Protein AF-A0A2V6PNJ5-F1 (afdb_monomer)

Nearest PDB structures (foldseek):
  3cmw-assembly1_A  TM=9.590E-01  e=1.076E-14  Escherichia coli
  8gms-assembly1_F  TM=9.521E-01  e=1.601E-14  Escherichia coli
  3cmt-assembly2_D  TM=8.383E-01  e=6.455E-15  unclassified
  3cmx-assembly2_D  TM=8.342E-01  e=1.139E-14  unclassified
  3cmw-assembly2_C  TM=8.366E-01  e=1.513E-14  Escherichia coli

Secondary structure (DSSP, 8-state):
----S--HHHHHHHHHHS-TT------HHHHHT--HHHHHHHHHHHEEEES-HHHHS--EEEEE-SS--THHHHHHHHHHHHTTS--PEE-SSEEE--HHHHHHHHHHHTTTS-GGGGGGS-GGGTT---------S---GGG-------PPP-----PPPPPPPPPEEEEEETTEEEEEETTEESSS-S-PPSSTTHHHHH-SEEEEEEEEEEEEETTEEEEEEEEEEEEEESSS-S--EEEEEEETTTEE-HHHHHHHHHHHTTSSEEETTEEEETTEEEEESHHHHHHHHHH-HHHHHHHHHHHHHHTTPPPPPP--

Solvent-accessible surface area (backbone atoms only — not comparable to full-atom values): 19145 Å² total; per-residue (Å²): 127,89,74,85,62,78,51,63,77,51,46,56,51,44,59,54,36,24,49,100,83,67,46,60,52,68,33,67,76,59,48,73,64,54,43,57,58,55,50,17,54,49,37,64,70,47,34,46,58,49,70,61,33,93,81,66,78,43,41,34,30,36,40,57,37,90,68,63,55,75,69,48,46,54,48,50,40,52,40,32,39,76,71,67,33,40,76,54,52,73,76,73,53,31,39,37,29,52,48,67,30,27,53,40,44,40,63,61,19,24,40,55,30,52,73,94,50,24,82,53,41,59,80,93,43,42,88,44,54,72,72,68,82,74,79,73,78,84,74,69,76,82,73,75,78,78,90,78,93,74,92,81,79,90,86,82,86,82,81,84,76,89,74,77,84,83,63,77,45,80,46,73,58,97,89,45,76,43,34,32,41,88,91,38,68,59,76,45,81,87,81,72,70,87,73,67,71,60,55,75,68,69,50,57,63,41,72,48,78,42,81,74,47,74,39,62,60,90,94,45,80,51,29,34,33,34,38,35,34,27,78,36,42,79,87,53,87,53,70,51,71,48,72,43,42,36,34,70,97,75,39,72,41,61,47,53,39,46,52,51,51,27,41,75,72,64,63,28,48,71,63,87,59,33,34,31,44,94,90,40,78,51,23,69,38,70,69,43,31,29,50,46,37,61,75,36,53,70,58,44,52,54,50,50,51,52,52,33,55,77,67,71,44,79,74,79,74,76,86,122

Radius of gyration: 26.66 Å; Cα contacts (8 Å, |Δi|>4): 392; chains: 1; bounding box: 63×56×70 Å

Foldseek 3Di:
DPDPPPPVVVVVVQPQQADPLRQGANHLVNLLPCFLLNLLVQCLQQKAWDDPCVVVVFIKIKGFDQRYDDPSVVSNQVRLVVQVLHGFDDPNGTGIGGRSSLVSSLQSNLCNHDQVRQVRHDPVSHPNHNDDPDPDDDDQPVVPDDDDDDDDDDNDDDDDDDDDDWDWDWDDDPNDTFIDIPNDGPVPPPDDDPDPDVCVVPDQWDKDKDFDAFDDDVPDGFWTWIKIATCHHNPDDGGDIAIFIQGPPPGTQLLLRLQVLCVVLVQWDDDPQWIDHPNRTCDGHSVSNSVSCVVVVVVSVVSVQVSCVSVVHDDPPPSD

Mean predicted aligned error: 18.05 Å

Structure (mmCIF, N/CA/C/O backbone):
data_AF-A0A2V6PNJ5-F1
#
_entry.id   AF-A0A2V6PNJ5-F1
#
loop_
_atom_site.group_PDB
_atom_site.id
_atom_site.type_symbol
_atom_site.label_atom_id
_atom_site.label_alt_id
_atom_site.label_comp_id
_atom_site.label_asym_id
_atom_site.label_entity_id
_atom_site.label_seq_id
_atom_site.pdbx_PDB_ins_code
_atom_site.Cartn_x
_atom_site.Cartn_y
_atom_site.Cartn_z
_atom_site.occupancy
_atom_site.B_iso_or_equiv
_atom_site.auth_seq_id
_atom_site.auth_comp_id
_atom_site.auth_asym_id
_atom_site.auth_atom_id
_atom_site.pdbx_PDB_model_num
ATOM 1 N N . GLY A 1 1 ? -4.338 -10.438 7.721 1.00 30.55 1 GLY A N 1
ATOM 2 C CA . GLY A 1 1 ? -4.554 -8.986 7.569 1.00 30.55 1 GLY A CA 1
ATOM 3 C C . GLY A 1 1 ? -3.371 -8.420 6.824 1.00 30.55 1 GLY A C 1
ATOM 4 O O . GLY A 1 1 ? -2.287 -8.959 6.986 1.00 30.55 1 GLY A O 1
ATOM 5 N N . PHE A 1 2 ? -3.562 -7.409 5.974 1.00 25.81 2 PHE A N 1
ATOM 6 C CA . PHE A 1 2 ? -2.420 -6.686 5.412 1.00 25.81 2 PHE A CA 1
ATOM 7 C C . PHE A 1 2 ? -1.762 -5.913 6.546 1.00 25.81 2 PHE A C 1
ATOM 9 O O . PHE A 1 2 ? -2.335 -4.963 7.072 1.00 25.81 2 PHE A O 1
ATOM 16 N N . ASP A 1 3 ? -0.603 -6.406 6.954 1.00 32.44 3 ASP A N 1
ATOM 17 C CA . ASP A 1 3 ? 0.177 -5.862 8.044 1.00 32.44 3 ASP A CA 1
ATOM 18 C C . ASP A 1 3 ? 0.703 -4.480 7.643 1.00 32.44 3 ASP A C 1
ATOM 20 O O . ASP A 1 3 ? 1.496 -4.345 6.711 1.00 32.44 3 ASP A O 1
ATOM 24 N N . THR A 1 4 ? 0.252 -3.438 8.339 1.00 35.22 4 THR A N 1
ATOM 25 C CA . THR A 1 4 ? 0.840 -2.091 8.287 1.00 35.22 4 THR A CA 1
ATOM 26 C C . THR A 1 4 ? 2.049 -1.977 9.214 1.00 35.22 4 THR A C 1
ATOM 28 O O . THR A 1 4 ? 2.384 -0.883 9.667 1.00 35.22 4 THR A O 1
ATOM 31 N N . LEU A 1 5 ? 2.721 -3.091 9.514 1.00 35.66 5 LEU A N 1
ATOM 32 C CA . LEU A 1 5 ? 4.063 -3.037 10.067 1.00 35.66 5 LEU A CA 1
ATOM 33 C C . LEU A 1 5 ? 4.934 -2.292 9.054 1.00 35.66 5 LEU A C 1
ATOM 35 O O . LEU A 1 5 ? 5.013 -2.669 7.883 1.00 35.66 5 LEU A O 1
ATOM 39 N N . THR A 1 6 ? 5.626 -1.243 9.501 1.00 41.25 6 THR A N 1
ATOM 40 C CA . THR A 1 6 ? 6.900 -0.876 8.881 1.00 41.25 6 THR A CA 1
ATOM 41 C C . THR A 1 6 ? 7.702 -2.159 8.845 1.00 41.25 6 THR A C 1
ATOM 43 O O . THR A 1 6 ? 8.126 -2.605 9.906 1.00 41.25 6 THR A O 1
ATOM 46 N N . MET A 1 7 ? 7.796 -2.811 7.682 1.00 39.25 7 MET A N 1
ATOM 47 C CA . MET A 1 7 ? 8.474 -4.095 7.572 1.00 39.25 7 MET A CA 1
ATOM 48 C C . MET A 1 7 ? 9.879 -3.896 8.142 1.00 39.25 7 MET A C 1
ATOM 50 O O . MET A 1 7 ? 10.663 -3.198 7.504 1.00 39.25 7 MET A O 1
ATOM 54 N N . PRO A 1 8 ? 10.224 -4.454 9.317 1.00 43.47 8 PRO A N 1
ATOM 55 C CA . PRO A 1 8 ? 11.550 -4.247 9.898 1.00 43.47 8 PRO A CA 1
ATOM 56 C C . PRO A 1 8 ? 12.622 -4.836 8.974 1.00 43.47 8 PRO A C 1
ATOM 58 O O . PRO A 1 8 ? 13.692 -4.273 8.810 1.00 43.47 8 PRO A O 1
ATOM 61 N N . VAL A 1 9 ? 12.238 -5.877 8.226 1.00 43.91 9 VAL A N 1
ATOM 62 C CA . VAL A 1 9 ? 12.982 -6.447 7.092 1.00 43.91 9 VAL A CA 1
ATOM 63 C C . VAL A 1 9 ? 13.355 -5.396 6.046 1.00 43.91 9 VAL A C 1
ATOM 65 O O . VAL A 1 9 ? 14.428 -5.447 5.457 1.00 43.91 9 VAL A O 1
ATOM 68 N N . LEU A 1 10 ? 12.458 -4.439 5.797 1.00 40.94 10 LEU A N 1
ATOM 69 C CA . LEU A 1 10 ? 12.715 -3.317 4.904 1.00 40.94 10 LEU A CA 1
ATOM 70 C C . LEU A 1 10 ? 13.342 -2.127 5.631 1.00 40.94 10 LEU A C 1
ATOM 72 O O . LEU A 1 10 ? 13.764 -1.206 4.950 1.00 40.94 10 LEU A O 1
ATOM 76 N N . ALA A 1 11 ? 13.389 -2.099 6.966 1.00 49.78 11 ALA A N 1
ATOM 77 C CA . ALA A 1 11 ? 14.090 -1.065 7.722 1.00 49.78 11 ALA A CA 1
ATOM 78 C C . ALA A 1 11 ? 15.601 -1.278 7.634 1.00 49.78 11 ALA A C 1
ATOM 80 O O . ALA A 1 11 ? 16.308 -0.310 7.380 1.00 49.78 11 ALA A O 1
ATOM 81 N N . ASP A 1 12 ? 16.062 -2.529 7.714 1.00 52.38 12 ASP A N 1
ATOM 82 C CA . ASP A 1 12 ? 17.450 -2.893 7.413 1.00 52.38 12 ASP A CA 1
ATOM 83 C C . ASP A 1 12 ? 17.768 -2.571 5.952 1.00 52.38 12 ASP A C 1
ATOM 85 O O . ASP A 1 12 ? 18.705 -1.828 5.689 1.00 52.38 12 ASP A O 1
ATOM 89 N N . LEU A 1 13 ? 16.907 -2.979 5.008 1.00 53.28 13 LEU A N 1
ATOM 90 C CA . LEU A 1 13 ? 17.048 -2.600 3.596 1.00 53.28 13 LEU A CA 1
ATOM 91 C C . LEU A 1 13 ? 17.024 -1.075 3.400 1.00 53.28 13 LEU A C 1
ATOM 93 O O . LEU A 1 13 ? 17.720 -0.546 2.545 1.00 53.28 13 LEU A O 1
ATOM 97 N N . CYS A 1 14 ? 16.223 -0.339 4.169 1.00 51.16 14 CYS A N 1
ATOM 98 C CA . CYS A 1 14 ? 16.155 1.115 4.092 1.00 51.16 14 CYS A CA 1
ATOM 99 C C . CYS A 1 14 ? 17.399 1.765 4.706 1.00 51.16 14 CYS A C 1
ATOM 101 O O . CYS A 1 14 ? 17.849 2.767 4.176 1.00 51.16 14 CYS A O 1
ATOM 103 N N . ALA A 1 15 ? 17.962 1.228 5.785 1.00 56.44 15 ALA A N 1
ATOM 104 C CA . ALA A 1 15 ? 19.212 1.704 6.374 1.00 56.44 15 ALA A CA 1
ATOM 105 C C . ALA A 1 15 ? 20.428 1.346 5.504 1.00 56.44 15 ALA A C 1
ATOM 107 O O . ALA A 1 15 ? 21.405 2.085 5.471 1.00 56.44 15 ALA A O 1
ATOM 108 N N . GLU A 1 16 ? 20.351 0.237 4.768 1.00 54.09 16 GLU A N 1
ATOM 109 C CA . GLU A 1 16 ? 21.348 -0.185 3.786 1.00 54.09 16 GLU A CA 1
ATOM 110 C C . GLU A 1 16 ? 21.275 0.700 2.528 1.00 54.09 16 GLU A C 1
ATOM 112 O O . GLU A 1 16 ? 22.294 1.167 2.031 1.00 54.09 16 GLU A O 1
ATOM 117 N N . VAL A 1 17 ? 20.066 0.974 2.021 1.00 53.06 17 VAL A N 1
ATOM 118 C CA . VAL A 1 17 ? 19.823 1.678 0.743 1.00 53.06 17 VAL A CA 1
ATOM 119 C C . VAL A 1 17 ? 19.762 3.206 0.879 1.00 53.06 17 VAL A C 1
ATOM 121 O O . VAL A 1 17 ? 19.829 3.917 -0.126 1.00 53.06 17 VAL A O 1
ATOM 124 N N . TYR A 1 18 ? 19.616 3.738 2.092 1.00 55.81 18 TYR A N 1
ATOM 125 C CA . TYR A 1 18 ? 19.541 5.177 2.339 1.00 55.81 18 TYR A CA 1
ATOM 126 C C . TYR A 1 18 ? 20.632 5.619 3.317 1.00 55.81 18 TYR A C 1
ATOM 128 O O . TYR A 1 18 ? 20.765 5.047 4.394 1.00 55.81 18 TYR A O 1
ATOM 136 N N . ASP A 1 19 ? 21.383 6.669 2.970 1.00 58.78 19 ASP A N 1
ATOM 137 C CA . ASP A 1 19 ? 22.357 7.253 3.899 1.00 58.78 19 ASP A CA 1
ATOM 138 C C . ASP A 1 19 ? 21.679 8.027 5.044 1.00 58.78 19 ASP A C 1
ATOM 140 O O . ASP A 1 19 ? 20.457 8.210 5.090 1.00 58.78 19 ASP A O 1
ATOM 144 N N . SER A 1 20 ? 22.497 8.526 5.973 1.00 54.91 20 SER A N 1
ATOM 145 C CA . SER A 1 20 ? 22.075 9.353 7.110 1.00 54.91 20 SER A CA 1
ATOM 146 C C . SER A 1 20 ? 21.334 10.638 6.706 1.00 54.91 20 SER A C 1
ATOM 148 O O . SER A 1 20 ? 20.603 11.204 7.520 1.00 54.91 20 SER A O 1
ATOM 150 N N . GLU A 1 21 ? 21.457 11.073 5.450 1.00 58.19 21 GLU A N 1
ATOM 151 C CA . GLU A 1 21 ? 20.742 12.207 4.866 1.00 58.19 21 GLU A CA 1
ATOM 152 C C . GLU A 1 21 ? 19.524 11.792 4.015 1.00 58.19 21 GLU A C 1
ATOM 154 O O . GLU A 1 21 ? 18.865 12.636 3.400 1.00 58.19 21 GLU A O 1
ATOM 159 N N . ARG A 1 22 ? 19.180 10.498 3.994 1.00 51.84 22 ARG A N 1
ATOM 160 C CA . ARG A 1 22 ? 18.142 9.880 3.149 1.00 51.84 22 ARG A CA 1
ATOM 161 C C . ARG A 1 22 ? 18.368 10.072 1.650 1.00 51.84 22 ARG A C 1
ATOM 163 O O . ARG A 1 22 ? 17.419 9.959 0.865 1.00 51.84 22 ARG A O 1
ATOM 170 N N . ARG A 1 23 ? 19.603 10.331 1.224 1.00 54.38 23 ARG A N 1
ATOM 171 C CA . ARG A 1 23 ? 19.993 10.120 -0.172 1.00 54.38 23 ARG A CA 1
ATOM 172 C C . ARG A 1 23 ? 20.009 8.611 -0.403 1.00 54.38 23 ARG A C 1
ATOM 174 O O . ARG A 1 23 ? 20.056 7.836 0.546 1.00 54.38 23 ARG A O 1
ATOM 181 N N . ARG A 1 24 ? 19.899 8.189 -1.659 1.00 59.78 24 ARG A N 1
ATOM 182 C CA . ARG A 1 24 ? 19.867 6.771 -2.043 1.00 59.78 24 ARG A CA 1
ATOM 183 C C . ARG A 1 24 ? 21.242 6.337 -2.557 1.00 59.78 24 ARG A C 1
ATOM 185 O O . ARG A 1 24 ? 21.375 6.196 -3.777 1.00 59.78 24 ARG A O 1
ATOM 192 N N . PRO A 1 25 ? 22.288 6.191 -1.720 1.00 61.88 25 PRO A N 1
ATOM 193 C CA . PRO A 1 25 ? 23.451 5.461 -2.186 1.00 61.88 25 PRO A CA 1
ATOM 194 C C . PRO A 1 25 ? 22.974 4.030 -2.418 1.00 61.88 25 PRO A C 1
ATOM 196 O O . PRO A 1 25 ? 22.400 3.419 -1.530 1.00 61.88 25 PRO A O 1
ATOM 199 N N . ALA A 1 26 ? 23.132 3.489 -3.618 1.00 66.00 26 ALA A N 1
ATOM 200 C CA . ALA A 1 26 ? 22.936 2.057 -3.772 1.00 66.00 26 ALA A CA 1
ATOM 201 C C . ALA A 1 26 ? 24.153 1.378 -3.117 1.00 66.00 26 ALA A C 1
ATOM 203 O O . ALA A 1 26 ? 25.256 1.502 -3.658 1.00 66.00 26 ALA A O 1
ATOM 204 N N . PRO A 1 27 ? 24.003 0.753 -1.935 1.00 69.12 27 PRO A N 1
ATOM 205 C CA . PRO A 1 27 ? 25.121 0.213 -1.179 1.00 69.12 27 PRO A CA 1
ATOM 206 C C . PRO A 1 27 ? 25.744 -0.940 -1.961 1.00 69.12 27 PRO A C 1
ATOM 208 O O . PRO A 1 27 ? 25.066 -1.637 -2.723 1.00 69.12 27 PRO A O 1
ATOM 211 N N . ALA A 1 28 ? 27.042 -1.152 -1.753 1.00 71.69 28 ALA A N 1
ATOM 212 C CA . ALA A 1 28 ? 27.793 -2.210 -2.421 1.00 71.69 28 ALA A CA 1
ATOM 213 C C . ALA A 1 28 ? 27.116 -3.581 -2.262 1.00 71.69 28 ALA A C 1
ATOM 215 O O . ALA A 1 28 ? 26.898 -4.273 -3.247 1.00 71.69 28 ALA A O 1
ATOM 216 N N . SER A 1 29 ? 26.665 -3.910 -1.053 1.00 72.38 29 SER A N 1
ATOM 217 C CA . SER A 1 29 ? 25.980 -5.162 -0.719 1.00 72.38 29 SER A CA 1
ATOM 218 C C . SER A 1 29 ? 24.699 -5.420 -1.523 1.00 72.38 29 SER A C 1
ATOM 220 O O . SER A 1 29 ? 24.423 -6.562 -1.890 1.00 72.38 29 SER A O 1
ATOM 222 N N . VAL A 1 30 ? 23.924 -4.380 -1.850 1.00 74.62 30 VAL A N 1
ATOM 223 C CA . VAL A 1 30 ? 22.710 -4.513 -2.676 1.00 74.62 30 VAL A CA 1
ATOM 224 C C . VAL A 1 30 ? 23.067 -4.621 -4.154 1.00 74.62 30 VAL A C 1
ATOM 226 O O . VAL A 1 30 ? 22.481 -5.432 -4.870 1.00 74.62 30 VAL A O 1
ATOM 229 N N . LEU A 1 31 ? 24.035 -3.829 -4.619 1.00 79.19 31 LEU A N 1
ATOM 230 C CA . LEU A 1 31 ? 24.479 -3.859 -6.013 1.00 79.19 31 LEU A CA 1
ATOM 231 C C . LEU A 1 31 ? 25.175 -5.171 -6.378 1.00 79.19 31 LEU A C 1
ATOM 233 O O . LEU A 1 31 ? 24.957 -5.688 -7.469 1.00 79.19 31 LEU A O 1
ATOM 237 N N . ASP A 1 32 ? 25.948 -5.743 -5.460 1.00 79.88 32 ASP A N 1
ATOM 238 C CA . ASP A 1 32 ? 26.645 -7.011 -5.669 1.00 79.88 32 ASP A CA 1
ATOM 239 C C . ASP A 1 32 ? 25.645 -8.186 -5.774 1.00 79.88 32 ASP A C 1
ATOM 241 O O . ASP A 1 32 ? 25.898 -9.170 -6.473 1.00 79.88 32 ASP A O 1
ATOM 245 N N . ARG A 1 33 ? 24.461 -8.053 -5.153 1.00 81.75 33 ARG A N 1
ATOM 246 C CA . ARG A 1 33 ? 23.341 -9.013 -5.231 1.00 81.75 33 ARG A CA 1
ATOM 247 C C . ARG A 1 33 ? 22.443 -8.828 -6.454 1.00 81.75 33 ARG A C 1
ATOM 249 O O . ARG A 1 33 ? 21.503 -9.605 -6.626 1.00 81.75 33 ARG A O 1
ATOM 256 N N . LEU A 1 34 ? 22.694 -7.821 -7.290 1.00 85.62 34 LEU A N 1
ATOM 257 C CA . LEU A 1 34 ? 21.870 -7.552 -8.462 1.00 85.62 34 LEU A CA 1
ATOM 258 C C . LEU A 1 34 ? 21.935 -8.745 -9.434 1.00 85.62 34 LEU A C 1
ATOM 260 O O . LEU A 1 34 ? 22.999 -9.146 -9.911 1.00 85.62 34 LEU A O 1
ATOM 264 N N . ASP A 1 35 ? 20.775 -9.335 -9.704 1.00 88.44 35 ASP A N 1
ATOM 265 C CA . ASP A 1 35 ? 20.599 -10.507 -10.556 1.00 88.44 35 ASP A CA 1
ATOM 266 C C . ASP A 1 35 ? 19.706 -10.179 -11.768 1.00 88.44 35 ASP A C 1
ATOM 268 O O . ASP A 1 35 ? 19.262 -9.043 -11.965 1.00 88.44 35 ASP A O 1
ATOM 272 N N . ALA A 1 36 ? 19.419 -11.182 -12.602 1.00 89.44 36 ALA A N 1
ATOM 273 C CA . ALA A 1 36 ? 18.555 -11.016 -13.771 1.00 89.44 36 ALA A CA 1
ATOM 274 C C . ALA A 1 36 ? 17.157 -10.464 -13.420 1.00 89.44 36 ALA A C 1
ATOM 276 O O . ALA A 1 36 ? 16.580 -9.717 -14.211 1.00 89.44 36 ALA A O 1
ATOM 277 N N . ARG A 1 37 ? 16.623 -10.790 -12.234 1.00 88.56 37 ARG A N 1
ATOM 278 C CA . ARG A 1 37 ? 15.305 -10.335 -11.767 1.00 88.56 37 ARG A CA 1
ATOM 279 C C . ARG A 1 37 ? 15.349 -8.861 -11.391 1.00 88.56 37 ARG A C 1
ATOM 281 O O . ARG A 1 37 ? 14.504 -8.091 -11.841 1.00 88.56 37 ARG A O 1
ATOM 288 N N . GLY A 1 38 ? 16.358 -8.457 -10.622 1.00 86.69 38 GLY A N 1
ATOM 289 C CA . GLY A 1 38 ? 16.579 -7.059 -10.264 1.00 86.69 38 GLY A CA 1
ATOM 290 C C . GLY A 1 38 ? 16.778 -6.177 -11.499 1.00 86.69 38 GLY A C 1
ATOM 291 O O . GLY A 1 38 ? 16.175 -5.108 -11.599 1.00 86.69 38 GLY A O 1
ATOM 292 N N . ILE A 1 39 ? 17.534 -6.660 -12.492 1.00 90.19 39 ILE A N 1
ATOM 293 C CA . ILE A 1 39 ? 17.702 -5.957 -13.772 1.00 90.19 39 ILE A CA 1
ATOM 294 C C . ILE A 1 39 ? 16.384 -5.902 -14.550 1.00 90.19 39 ILE A C 1
ATOM 296 O O . ILE A 1 39 ? 16.075 -4.859 -15.115 1.00 90.19 39 ILE A O 1
ATOM 300 N N . ALA A 1 40 ? 15.581 -6.970 -14.569 1.00 90.00 40 ALA A N 1
ATOM 301 C CA . ALA A 1 40 ? 14.279 -6.969 -15.238 1.00 90.00 40 ALA A CA 1
ATOM 302 C C . ALA A 1 40 ? 13.314 -5.933 -14.642 1.00 90.00 40 ALA A C 1
ATOM 304 O O . ALA A 1 40 ? 12.649 -5.213 -15.389 1.00 90.00 40 ALA A O 1
ATOM 305 N N . VAL A 1 41 ? 13.270 -5.819 -13.310 1.00 87.44 41 VAL A N 1
ATOM 306 C CA . VAL A 1 41 ? 12.464 -4.809 -12.605 1.00 87.44 41 VAL A CA 1
ATOM 307 C C . VAL A 1 41 ? 12.943 -3.404 -12.955 1.00 87.44 41 VAL A C 1
ATOM 309 O O . VAL A 1 41 ? 12.140 -2.560 -13.354 1.00 87.44 41 VAL A O 1
ATOM 312 N N . TRP A 1 42 ? 14.251 -3.165 -12.874 1.00 89.19 42 TRP A N 1
ATOM 313 C CA . TRP A 1 42 ? 14.829 -1.864 -13.196 1.00 89.19 42 TRP A CA 1
ATOM 314 C C . TRP A 1 42 ? 14.628 -1.496 -14.676 1.00 89.19 42 TRP A C 1
ATOM 316 O O . TRP A 1 42 ? 14.235 -0.374 -14.987 1.00 89.19 42 TRP A O 1
ATOM 326 N N . TYR A 1 43 ? 14.789 -2.446 -15.598 1.00 90.44 43 TYR A N 1
ATOM 327 C CA . TYR A 1 43 ? 14.509 -2.251 -17.023 1.00 90.44 43 TYR A CA 1
ATOM 328 C C . TYR A 1 43 ? 13.021 -1.986 -17.294 1.00 90.44 43 TYR A C 1
ATOM 330 O O . TYR A 1 43 ? 12.665 -1.161 -18.139 1.00 90.44 43 TYR A O 1
ATOM 338 N N . GLY A 1 44 ? 12.133 -2.637 -16.545 1.00 86.12 44 GLY A N 1
ATOM 339 C CA . GLY A 1 44 ? 10.700 -2.368 -16.587 1.00 86.12 44 GLY A CA 1
ATOM 340 C C . GLY A 1 44 ? 10.362 -0.918 -16.234 1.00 86.12 44 GLY A C 1
ATOM 341 O O . GLY A 1 44 ? 9.478 -0.339 -16.869 1.00 86.12 44 GLY A O 1
ATOM 342 N N . ASP A 1 45 ? 11.092 -0.310 -15.300 1.00 82.75 45 ASP A N 1
ATOM 343 C CA . ASP A 1 45 ? 10.869 1.072 -14.859 1.00 82.75 45 ASP A CA 1
ATOM 344 C C . ASP A 1 45 ? 11.594 2.082 -15.770 1.00 82.75 45 ASP A C 1
ATOM 346 O O . ASP A 1 45 ? 10.957 2.762 -16.580 1.00 82.75 45 ASP A O 1
ATOM 350 N N . ASP A 1 46 ? 12.929 2.065 -15.756 1.00 86.00 46 ASP A N 1
ATOM 351 C CA . ASP A 1 46 ? 13.813 3.057 -16.392 1.00 86.00 46 ASP A CA 1
ATOM 352 C C . ASP A 1 46 ? 14.530 2.539 -17.653 1.00 86.00 46 ASP A C 1
ATOM 354 O O . ASP A 1 46 ? 15.422 3.191 -18.204 1.00 86.00 46 ASP A O 1
ATOM 358 N N . GLY A 1 47 ? 14.160 1.353 -18.134 1.00 88.06 47 GLY A N 1
ATOM 359 C CA . GLY A 1 47 ? 14.644 0.819 -19.401 1.00 88.06 47 GLY A CA 1
ATOM 360 C C . GLY A 1 47 ? 13.881 1.376 -20.599 1.00 88.06 47 GLY A C 1
ATOM 361 O O . GLY A 1 47 ? 12.660 1.571 -20.561 1.00 88.06 47 GLY A O 1
ATOM 362 N N . THR A 1 48 ? 14.609 1.584 -21.692 1.00 89.06 48 THR A N 1
ATOM 363 C CA . THR A 1 48 ? 14.059 1.871 -23.017 1.00 89.06 48 THR A CA 1
ATOM 364 C C . THR A 1 48 ? 14.685 0.958 -24.064 1.00 89.06 48 THR A C 1
ATOM 366 O O . THR A 1 48 ? 15.815 0.478 -23.916 1.00 89.06 48 THR A O 1
ATOM 369 N N . PHE A 1 49 ? 13.941 0.721 -25.137 1.00 89.81 49 PHE A N 1
ATOM 370 C CA . PHE A 1 49 ? 14.404 0.038 -26.332 1.00 89.81 49 PHE A CA 1
ATOM 371 C C . PHE A 1 49 ? 14.052 0.902 -27.536 1.00 89.81 49 PHE A C 1
ATOM 373 O O . PHE A 1 49 ? 12.881 1.189 -27.782 1.00 89.81 49 PHE A O 1
ATOM 380 N N . ALA A 1 50 ? 15.076 1.340 -28.262 1.00 78.75 50 ALA A N 1
ATOM 381 C CA . ALA A 1 50 ? 14.938 2.255 -29.383 1.00 78.75 50 ALA A CA 1
ATOM 382 C C . ALA A 1 50 ? 15.763 1.786 -30.591 1.00 78.75 50 ALA A C 1
ATOM 384 O O . ALA A 1 50 ? 16.727 1.026 -30.471 1.00 78.75 50 ALA A O 1
ATOM 385 N N . GLY A 1 51 ? 15.384 2.263 -31.777 1.00 71.06 51 GLY A N 1
ATOM 386 C CA . GLY A 1 51 ? 16.038 1.943 -33.046 1.00 71.06 51 GLY A CA 1
ATOM 387 C C . GLY A 1 51 ? 15.093 1.309 -34.066 1.00 71.06 51 GLY A C 1
ATOM 388 O O . GLY A 1 51 ? 14.005 0.842 -33.739 1.00 71.06 51 GLY A O 1
ATOM 389 N N . SER A 1 52 ? 15.513 1.299 -35.331 1.00 63.91 52 SER A N 1
ATOM 390 C CA . SER A 1 52 ? 14.737 0.752 -36.453 1.00 63.91 52 SER A CA 1
ATOM 391 C C . SER A 1 52 ? 14.872 -0.773 -36.550 1.00 63.91 52 SER A C 1
ATOM 393 O O . SER A 1 52 ? 15.356 -1.296 -37.555 1.00 63.91 52 SER A O 1
ATOM 395 N N . TYR A 1 53 ? 14.438 -1.494 -35.512 1.00 70.44 53 TYR A N 1
ATOM 396 C CA . TYR A 1 53 ? 14.490 -2.963 -35.487 1.00 70.44 53 TYR A CA 1
ATOM 397 C C . TYR A 1 53 ? 13.670 -3.589 -36.628 1.00 70.44 53 TYR A C 1
ATOM 399 O O . TYR A 1 53 ? 14.064 -4.618 -37.161 1.00 70.44 53 TYR A O 1
ATOM 407 N N . ALA A 1 54 ? 12.589 -2.932 -37.063 1.00 63.03 54 ALA A N 1
ATOM 408 C CA . ALA A 1 54 ? 11.780 -3.365 -38.203 1.00 63.03 54 ALA A CA 1
ATOM 409 C C . ALA A 1 54 ? 12.544 -3.329 -39.542 1.00 63.03 54 ALA A C 1
ATOM 411 O O . ALA A 1 54 ? 12.203 -4.070 -40.454 1.00 63.03 54 ALA A O 1
ATOM 412 N N . ARG A 1 55 ? 13.580 -2.483 -39.660 1.00 61.56 55 ARG A N 1
ATOM 413 C CA . ARG A 1 55 ? 14.368 -2.312 -40.894 1.00 61.56 55 ARG A CA 1
ATOM 414 C C . ARG A 1 55 ? 15.694 -3.073 -40.873 1.00 61.56 55 ARG A C 1
ATOM 416 O O . ARG A 1 55 ? 16.142 -3.523 -41.916 1.00 61.56 55 ARG A O 1
ATOM 423 N N . TRP A 1 56 ? 16.320 -3.208 -39.702 1.00 64.56 56 TRP A N 1
ATOM 424 C CA . TRP A 1 56 ? 17.685 -3.745 -39.572 1.00 64.56 56 TRP A CA 1
ATOM 425 C C . TRP A 1 56 ? 17.797 -4.968 -38.653 1.00 64.56 56 TRP A C 1
ATOM 427 O O . TRP A 1 56 ? 18.901 -5.446 -38.408 1.00 64.56 56 TRP A O 1
ATOM 437 N N . GLY A 1 57 ? 16.686 -5.442 -38.077 1.00 67.19 57 GLY A N 1
ATOM 438 C CA . GLY A 1 57 ? 16.654 -6.592 -37.160 1.00 67.19 57 GLY A CA 1
ATOM 439 C C . GLY A 1 57 ? 17.385 -6.379 -35.828 1.00 67.19 57 GLY A C 1
ATOM 440 O O . GLY A 1 57 ? 17.457 -7.289 -35.007 1.00 67.19 57 GLY A O 1
ATOM 441 N N . LYS A 1 58 ? 17.943 -5.184 -35.604 1.00 73.81 58 LYS A N 1
ATOM 442 C CA . LYS A 1 58 ? 18.749 -4.825 -34.437 1.00 73.81 58 LYS A CA 1
ATOM 443 C C . LYS A 1 58 ? 18.234 -3.522 -33.829 1.00 73.81 58 LYS A C 1
ATOM 445 O O . LYS A 1 58 ? 17.882 -2.584 -34.543 1.00 73.81 58 LYS A O 1
ATOM 450 N N . GLY A 1 59 ? 18.213 -3.455 -32.502 1.00 82.50 59 GLY A N 1
ATOM 451 C CA . GLY A 1 59 ? 17.907 -2.240 -31.745 1.00 82.50 59 GLY A CA 1
ATOM 452 C C . GLY A 1 59 ? 18.919 -2.025 -30.627 1.00 82.50 59 GLY A C 1
ATOM 453 O O . GLY A 1 59 ? 19.803 -2.857 -30.421 1.00 82.50 59 GLY A O 1
ATOM 454 N N . LYS A 1 60 ? 18.814 -0.890 -29.939 1.00 88.81 60 LYS A N 1
ATOM 455 C CA . LYS A 1 60 ? 19.673 -0.538 -28.808 1.00 88.81 60 LYS A CA 1
ATOM 456 C C . LYS A 1 60 ? 18.810 -0.318 -27.575 1.00 88.81 60 LYS A C 1
ATOM 458 O O . LYS A 1 60 ? 17.831 0.430 -27.615 1.00 88.81 60 LYS A O 1
ATOM 463 N N . ALA A 1 61 ? 19.170 -0.984 -26.489 1.00 91.69 61 ALA A N 1
ATOM 464 C CA . ALA A 1 61 ? 18.589 -0.749 -25.184 1.00 91.69 61 ALA A CA 1
ATOM 465 C C . ALA A 1 61 ? 19.386 0.316 -24.426 1.00 91.69 61 ALA A C 1
ATOM 467 O O . ALA A 1 61 ? 20.601 0.448 -24.588 1.00 91.69 61 ALA A O 1
ATOM 468 N N . ALA A 1 62 ? 18.695 1.048 -23.563 1.00 91.62 62 ALA A N 1
ATOM 469 C CA . ALA A 1 62 ? 19.324 1.876 -22.548 1.00 91.62 62 ALA A CA 1
ATOM 470 C C . ALA A 1 62 ? 18.619 1.671 -21.211 1.00 91.62 62 ALA A C 1
ATOM 472 O O . ALA A 1 62 ? 17.417 1.405 -21.175 1.00 91.62 62 ALA A O 1
ATOM 473 N N . LEU A 1 63 ? 19.377 1.786 -20.129 1.00 91.50 63 LEU A N 1
ATOM 474 C CA . LEU A 1 63 ? 18.889 1.694 -18.761 1.00 91.50 63 LEU A CA 1
ATOM 475 C C . LEU A 1 63 ? 19.305 2.959 -18.017 1.00 91.50 63 LEU A C 1
ATOM 477 O O . LEU A 1 63 ? 20.493 3.178 -17.774 1.00 91.50 63 LEU A O 1
ATOM 481 N N . TYR A 1 64 ? 18.342 3.818 -17.699 1.00 87.00 64 TYR A N 1
ATOM 482 C CA . TYR A 1 64 ? 18.643 5.112 -17.098 1.00 87.00 64 TYR A CA 1
ATOM 483 C C . TYR A 1 64 ? 18.903 5.007 -15.597 1.00 87.00 64 TYR A C 1
ATOM 485 O O . TYR A 1 64 ? 18.313 4.195 -14.882 1.00 87.00 64 TYR A O 1
ATOM 493 N N . ASN A 1 65 ? 19.809 5.860 -15.118 1.00 82.56 65 ASN A N 1
ATOM 494 C CA . ASN A 1 65 ? 20.067 6.046 -13.702 1.00 82.56 65 ASN A CA 1
ATOM 495 C C . ASN A 1 65 ? 20.641 7.433 -13.418 1.00 82.56 65 ASN A C 1
ATOM 497 O O . ASN A 1 65 ? 21.748 7.752 -13.851 1.00 82.56 65 ASN A O 1
ATOM 501 N N . LYS A 1 66 ? 19.907 8.229 -12.639 1.00 73.06 66 LYS A N 1
ATOM 502 C CA . LYS A 1 66 ? 20.325 9.580 -12.238 1.00 73.06 66 LYS A CA 1
ATOM 503 C C . LYS A 1 66 ? 20.949 9.644 -10.840 1.00 73.06 66 LYS A C 1
ATOM 505 O O . LYS A 1 66 ? 21.347 10.722 -10.417 1.00 73.06 66 LYS A O 1
ATOM 510 N N . SER A 1 67 ? 20.989 8.531 -10.110 1.00 74.62 67 SER A N 1
ATOM 511 C CA . SER A 1 67 ? 21.342 8.500 -8.683 1.00 74.62 67 SER A CA 1
ATOM 512 C C . SER A 1 67 ? 22.661 7.781 -8.387 1.00 74.62 67 SER A C 1
ATOM 514 O O . SER A 1 67 ? 23.296 8.089 -7.387 1.00 74.62 67 SER A O 1
ATOM 516 N N . LEU A 1 68 ? 23.095 6.852 -9.241 1.00 79.50 68 LEU A N 1
ATOM 517 C CA . LEU A 1 68 ? 24.347 6.114 -9.094 1.00 79.50 68 LEU A CA 1
ATOM 518 C C . LEU A 1 68 ? 25.534 6.973 -9.523 1.00 79.50 68 LEU A C 1
ATOM 520 O O . LEU A 1 68 ? 25.585 7.457 -10.659 1.00 79.50 68 LEU A O 1
ATOM 524 N N . THR A 1 69 ? 26.526 7.076 -8.645 1.00 79.69 69 THR A N 1
ATOM 525 C CA . THR A 1 69 ? 27.768 7.827 -8.855 1.00 79.69 69 THR A CA 1
ATOM 526 C C . THR A 1 69 ? 28.990 6.974 -8.500 1.00 79.69 69 THR A C 1
ATOM 528 O O . THR A 1 69 ? 28.888 6.008 -7.743 1.00 79.69 69 THR A O 1
ATOM 531 N N . GLY A 1 70 ? 30.149 7.305 -9.081 1.00 82.38 70 GLY A N 1
ATOM 532 C CA . GLY A 1 70 ? 31.446 6.713 -8.729 1.00 82.38 70 GLY A CA 1
ATOM 533 C C . GLY A 1 70 ? 31.475 5.179 -8.731 1.00 82.38 70 GLY A C 1
ATOM 534 O O . GLY A 1 70 ? 31.104 4.535 -9.714 1.00 82.38 70 GLY A O 1
ATOM 535 N N . GLU A 1 71 ? 31.910 4.600 -7.611 1.00 82.19 71 GLU A N 1
ATOM 536 C CA . GLU A 1 71 ? 32.111 3.157 -7.417 1.00 82.19 71 GLU A CA 1
ATOM 537 C C . GLU A 1 71 ? 30.832 2.328 -7.632 1.00 82.19 71 GLU A C 1
ATOM 539 O O . GLU A 1 71 ? 30.880 1.229 -8.184 1.00 82.19 71 GLU A O 1
ATOM 544 N N . ALA A 1 72 ? 29.664 2.880 -7.292 1.00 82.62 72 ALA A N 1
ATOM 545 C CA . ALA A 1 72 ? 28.381 2.208 -7.475 1.00 82.62 72 ALA A CA 1
ATOM 546 C C . ALA A 1 72 ? 28.098 1.901 -8.960 1.00 82.62 72 ALA A C 1
ATOM 548 O O . ALA A 1 72 ? 27.569 0.844 -9.302 1.00 82.62 72 ALA A O 1
ATOM 549 N N . ARG A 1 73 ? 28.517 2.790 -9.874 1.00 86.81 73 ARG A N 1
ATOM 550 C CA . ARG A 1 73 ? 28.397 2.558 -11.325 1.00 86.81 73 ARG A CA 1
ATOM 551 C C . ARG A 1 73 ? 29.352 1.468 -11.802 1.00 86.81 73 ARG A C 1
ATOM 553 O O . ARG A 1 73 ? 28.971 0.649 -12.636 1.00 86.81 73 ARG A O 1
ATOM 560 N N . ALA A 1 74 ? 30.566 1.427 -11.250 1.00 86.75 74 ALA A N 1
ATOM 561 C CA . ALA A 1 74 ? 31.545 0.390 -11.564 1.00 86.75 74 ALA A CA 1
ATOM 562 C C . ALA A 1 74 ? 31.047 -1.006 -11.156 1.00 86.75 74 ALA A C 1
ATOM 564 O O . ALA A 1 74 ? 31.160 -1.946 -11.941 1.00 86.75 74 ALA A O 1
ATOM 565 N N . ARG A 1 75 ? 30.404 -1.127 -9.989 1.00 87.62 75 ARG A N 1
ATOM 566 C CA . ARG A 1 75 ? 29.797 -2.386 -9.514 1.00 87.62 75 ARG A CA 1
ATOM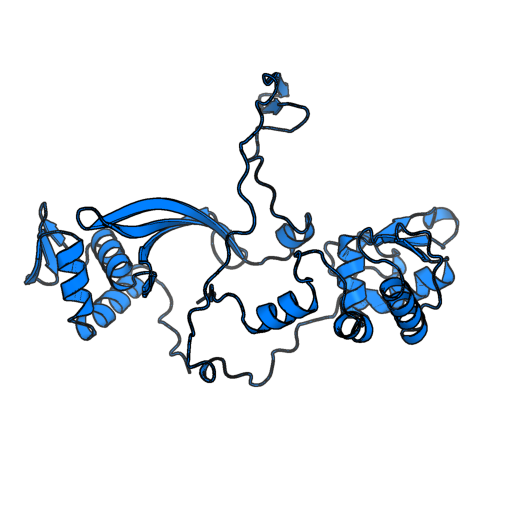 567 C C . ARG A 1 75 ? 28.649 -2.867 -10.396 1.00 87.62 75 ARG A C 1
ATOM 569 O O . ARG A 1 75 ? 28.550 -4.054 -10.705 1.00 87.62 75 ARG A O 1
ATOM 576 N N . VAL A 1 76 ? 27.813 -1.943 -10.868 1.00 88.06 76 VAL A N 1
ATOM 577 C CA . VAL A 1 76 ? 26.759 -2.268 -11.838 1.00 88.06 76 VAL A CA 1
ATOM 578 C C . VAL A 1 76 ? 27.355 -2.743 -13.168 1.00 88.06 76 VAL A C 1
ATOM 580 O O . VAL A 1 76 ? 26.895 -3.744 -13.713 1.00 88.06 76 VAL A O 1
ATOM 583 N N . MET A 1 77 ? 28.416 -2.096 -13.665 1.00 89.50 77 MET A N 1
ATOM 584 C CA . MET A 1 77 ? 29.124 -2.561 -14.867 1.00 89.50 77 MET A CA 1
ATOM 585 C C . MET A 1 77 ? 29.704 -3.971 -14.691 1.00 89.50 77 MET A C 1
ATOM 587 O O . MET A 1 77 ? 29.498 -4.816 -15.561 1.00 89.50 77 MET A O 1
ATOM 591 N N . ALA A 1 78 ? 30.347 -4.251 -13.554 1.00 89.19 78 ALA A N 1
ATOM 592 C CA . ALA A 1 78 ? 30.861 -5.584 -13.234 1.00 89.19 78 ALA A CA 1
ATOM 593 C C . ALA A 1 78 ? 29.737 -6.633 -13.150 1.00 89.19 78 ALA A C 1
ATOM 595 O O . ALA A 1 78 ? 29.907 -7.774 -13.573 1.00 89.19 78 ALA A O 1
ATOM 596 N N . THR A 1 79 ? 28.555 -6.244 -12.668 1.00 89.75 79 THR A N 1
ATOM 597 C CA . THR A 1 79 ? 27.376 -7.118 -12.657 1.00 89.75 79 THR A CA 1
ATOM 598 C C . THR A 1 79 ? 26.890 -7.452 -14.067 1.00 89.75 79 THR A C 1
ATOM 600 O O . THR A 1 79 ? 26.570 -8.609 -14.337 1.00 89.75 79 THR A O 1
ATOM 603 N N . PHE A 1 80 ? 26.861 -6.488 -14.992 1.00 91.81 80 PHE A N 1
ATOM 604 C CA . PHE A 1 80 ? 26.491 -6.770 -16.384 1.00 91.81 80 PHE A CA 1
ATOM 605 C C . PHE A 1 80 ? 27.483 -7.711 -17.074 1.00 91.81 80 PHE A C 1
ATOM 607 O O . PHE A 1 80 ? 27.062 -8.605 -17.811 1.00 91.81 80 PHE A O 1
ATOM 614 N N . GLU A 1 81 ? 28.781 -7.565 -16.802 1.00 91.25 81 GLU A N 1
ATOM 615 C CA . GLU A 1 81 ? 29.799 -8.512 -17.267 1.00 91.25 81 GLU A CA 1
ATOM 616 C C . GLU A 1 81 ? 29.588 -9.908 -16.667 1.00 91.25 81 GLU A C 1
ATOM 618 O O . GLU A 1 81 ? 29.505 -10.883 -17.414 1.00 91.25 81 GLU A O 1
ATOM 623 N N . ARG A 1 82 ? 29.392 -10.005 -15.343 1.00 91.25 82 ARG A N 1
ATOM 624 C CA . ARG A 1 82 ? 29.122 -11.269 -14.630 1.00 91.25 82 ARG A CA 1
ATOM 625 C C . ARG A 1 82 ? 27.898 -12.009 -15.171 1.00 91.25 82 ARG A C 1
ATOM 627 O O . ARG A 1 82 ? 27.879 -13.234 -15.185 1.00 91.25 82 ARG A O 1
ATOM 634 N N . LEU A 1 83 ? 26.875 -11.278 -15.604 1.00 91.06 83 LEU A N 1
ATOM 635 C CA . LEU A 1 83 ? 25.636 -11.840 -16.147 1.00 91.06 83 LEU A CA 1
ATOM 636 C C . LEU A 1 83 ? 25.692 -12.100 -17.663 1.00 91.06 83 LEU A C 1
ATOM 638 O O . LEU A 1 83 ? 24.670 -12.431 -18.261 1.00 91.06 83 LEU A O 1
ATOM 642 N N . GLY A 1 84 ? 26.861 -11.947 -18.294 1.00 89.06 84 GLY A N 1
ATOM 643 C CA . GLY A 1 84 ? 27.065 -12.255 -19.712 1.00 89.06 84 GLY A CA 1
ATOM 644 C C . GLY A 1 84 ? 26.486 -11.221 -20.682 1.00 89.06 84 GLY A C 1
ATOM 645 O O . GLY A 1 84 ? 26.384 -11.492 -21.875 1.00 89.06 84 GLY A O 1
ATOM 646 N N . ILE A 1 85 ? 26.108 -10.033 -20.197 1.00 90.81 85 ILE A N 1
ATOM 647 C CA . ILE A 1 85 ? 25.651 -8.915 -21.040 1.00 90.81 85 ILE A CA 1
ATOM 648 C C . ILE A 1 85 ? 26.856 -8.141 -21.598 1.00 90.81 85 ILE A C 1
ATOM 650 O O . ILE A 1 85 ? 26.762 -7.538 -22.664 1.00 90.81 85 ILE A O 1
ATOM 654 N N . GLY A 1 86 ? 27.996 -8.178 -20.901 1.00 89.81 86 GLY A N 1
ATOM 655 C CA . GLY A 1 86 ? 29.203 -7.414 -21.225 1.00 89.81 86 GLY A CA 1
ATOM 656 C C . GLY A 1 86 ? 29.162 -5.987 -20.673 1.00 89.81 86 GLY A C 1
ATOM 657 O O . GLY A 1 86 ? 28.234 -5.617 -19.957 1.00 89.81 86 GLY A O 1
ATOM 658 N N . ARG A 1 87 ? 30.173 -5.173 -21.004 1.00 90.56 87 ARG A N 1
ATOM 659 C CA . ARG A 1 87 ? 30.322 -3.811 -20.464 1.00 90.56 87 ARG A CA 1
ATOM 660 C C . ARG A 1 87 ? 29.567 -2.768 -21.301 1.00 90.56 87 ARG A C 1
ATOM 662 O O . ARG A 1 87 ? 30.017 -2.455 -22.409 1.00 90.56 87 ARG A O 1
ATOM 669 N N . PRO A 1 88 ? 28.427 -2.222 -20.839 1.00 90.62 88 PRO A N 1
ATOM 670 C CA . PRO A 1 88 ? 27.724 -1.178 -21.578 1.00 90.62 88 PRO A CA 1
ATOM 671 C C . PRO A 1 88 ? 28.486 0.148 -21.530 1.00 90.62 88 PRO A C 1
ATOM 673 O O . PRO A 1 88 ? 29.300 0.392 -20.638 1.00 90.62 88 PRO A O 1
ATOM 676 N N . ARG A 1 89 ? 28.177 1.043 -22.470 1.00 91.19 89 ARG A N 1
ATOM 677 C CA . ARG A 1 89 ? 28.695 2.411 -22.437 1.00 91.19 89 ARG A CA 1
ATOM 678 C C . ARG A 1 89 ? 27.987 3.200 -21.339 1.00 91.19 89 ARG A C 1
ATOM 680 O O . ARG A 1 89 ? 26.762 3.279 -21.321 1.00 91.19 89 ARG A O 1
ATOM 687 N N . ASP A 1 90 ? 28.770 3.836 -20.484 1.00 90.06 90 ASP A N 1
ATOM 688 C CA . ASP A 1 90 ? 28.306 4.722 -19.423 1.00 90.06 90 ASP A CA 1
ATOM 689 C C . ASP A 1 90 ? 28.466 6.196 -19.855 1.00 90.06 90 ASP A C 1
ATOM 691 O O . ASP A 1 90 ? 29.540 6.595 -20.304 1.00 90.06 90 ASP A O 1
ATOM 695 N N . ASP A 1 91 ? 27.400 6.996 -19.760 1.00 85.56 91 ASP A N 1
ATOM 696 C CA . ASP A 1 91 ? 27.403 8.442 -20.043 1.00 85.56 91 ASP A CA 1
ATOM 697 C C . ASP A 1 91 ? 27.056 9.321 -18.821 1.00 85.56 91 ASP A C 1
ATOM 699 O O . ASP A 1 91 ? 26.752 10.508 -18.967 1.00 85.56 91 ASP A O 1
ATOM 703 N N . GLY A 1 92 ? 27.023 8.736 -17.622 1.00 81.44 92 GLY A N 1
ATOM 704 C CA . GLY A 1 92 ? 26.599 9.380 -16.377 1.00 81.44 92 GLY A CA 1
ATOM 705 C C . GLY A 1 92 ? 25.080 9.466 -16.181 1.00 81.44 92 GLY A C 1
ATOM 706 O O . GLY A 1 92 ? 24.619 9.500 -15.042 1.00 81.44 92 GLY A O 1
ATOM 707 N N . ARG A 1 93 ? 24.278 9.432 -17.255 1.00 83.75 93 ARG A N 1
ATOM 708 C CA . ARG A 1 93 ? 22.802 9.435 -17.202 1.00 83.75 93 ARG A CA 1
ATOM 709 C C . ARG A 1 93 ? 22.207 8.030 -17.229 1.00 83.75 93 ARG A C 1
ATOM 711 O O . ARG A 1 93 ? 21.067 7.841 -16.800 1.00 83.75 93 ARG A O 1
ATOM 718 N N . GLY A 1 94 ? 22.949 7.051 -17.731 1.00 89.00 94 GLY A N 1
ATOM 719 C CA . GLY A 1 94 ? 22.518 5.662 -17.809 1.00 89.00 94 GLY A CA 1
ATOM 720 C C . GLY A 1 94 ? 23.564 4.749 -18.436 1.00 89.00 94 GLY A C 1
ATOM 721 O O . GLY A 1 94 ? 24.702 5.147 -18.680 1.00 89.00 94 GLY A O 1
ATOM 722 N N . PHE A 1 95 ? 23.147 3.512 -18.683 1.00 92.19 95 PHE A N 1
ATOM 723 C CA . PHE A 1 95 ? 23.931 2.472 -19.334 1.00 92.19 95 PHE A CA 1
ATOM 724 C C . PHE A 1 95 ? 23.341 2.185 -20.712 1.00 92.19 95 PHE A C 1
ATOM 726 O O . PHE A 1 95 ? 22.156 1.873 -20.839 1.00 92.19 95 PHE A O 1
ATOM 733 N N . TRP A 1 96 ? 24.169 2.298 -21.744 1.00 92.06 96 TRP A N 1
ATOM 734 C CA . TRP A 1 96 ? 23.786 2.140 -23.140 1.00 92.06 96 TRP A CA 1
ATOM 735 C C . TRP A 1 96 ? 24.357 0.844 -23.698 1.00 92.06 96 TRP A C 1
ATOM 737 O O . TRP A 1 96 ? 25.572 0.636 -23.701 1.00 92.06 96 TRP A O 1
ATOM 747 N N . PHE A 1 97 ? 23.473 -0.004 -24.210 1.00 93.25 97 PHE A N 1
ATOM 748 C CA . PHE A 1 97 ? 23.823 -1.314 -24.736 1.00 93.25 97 PHE A CA 1
ATOM 749 C C . PHE A 1 97 ? 23.918 -1.243 -26.263 1.00 93.25 97 PHE A C 1
ATOM 751 O O . PHE A 1 97 ? 23.048 -0.686 -26.942 1.00 93.25 97 PHE A O 1
ATOM 758 N N . ASN A 1 98 ? 24.981 -1.816 -26.827 1.00 91.06 98 ASN A N 1
ATOM 759 C CA . ASN A 1 98 ? 25.061 -2.039 -28.269 1.00 91.06 98 ASN A CA 1
ATOM 760 C C . ASN A 1 98 ? 24.053 -3.129 -28.699 1.00 91.06 98 ASN A C 1
ATOM 762 O O . ASN A 1 98 ? 23.315 -3.669 -27.874 1.00 91.06 98 ASN A O 1
ATOM 766 N N . SER A 1 99 ? 23.971 -3.445 -29.991 1.00 88.31 99 SER A N 1
ATOM 767 C CA . SER A 1 99 ? 22.958 -4.389 -30.482 1.00 88.31 99 SER A CA 1
ATOM 768 C C . SER A 1 99 ? 23.117 -5.811 -29.941 1.00 88.31 99 SER A C 1
ATOM 770 O O . SER A 1 99 ? 22.113 -6.432 -29.596 1.00 88.31 99 SER A O 1
ATOM 772 N N . ASP A 1 100 ? 24.347 -6.300 -29.804 1.00 89.81 100 ASP A N 1
ATOM 773 C CA . ASP A 1 100 ? 24.608 -7.658 -29.318 1.00 89.81 100 ASP A CA 1
ATOM 774 C C . ASP A 1 100 ? 24.372 -7.739 -27.801 1.00 89.81 100 ASP A C 1
ATOM 776 O O . ASP A 1 100 ? 23.688 -8.639 -27.314 1.00 89.81 100 ASP A O 1
ATOM 780 N N . GLN A 1 101 ? 24.802 -6.711 -27.064 1.00 92.81 101 GLN A N 1
ATOM 781 C CA . GLN A 1 101 ? 24.516 -6.548 -25.637 1.00 92.81 101 GLN A CA 1
ATOM 782 C C . GLN A 1 101 ? 23.014 -6.404 -25.366 1.00 92.81 101 GLN A C 1
ATOM 784 O O . GLN A 1 101 ? 22.504 -6.929 -24.383 1.00 92.81 101 GLN A O 1
ATOM 789 N N . THR A 1 102 ? 22.278 -5.721 -26.247 1.00 92.38 102 THR A N 1
ATOM 790 C CA . THR A 1 102 ? 20.817 -5.594 -26.147 1.00 92.38 102 THR A CA 1
ATOM 791 C C . THR A 1 102 ? 20.142 -6.949 -26.327 1.00 92.38 102 THR A C 1
ATOM 793 O O . THR A 1 102 ? 19.229 -7.283 -25.573 1.00 92.38 102 THR A O 1
ATOM 796 N N . ALA A 1 103 ? 20.604 -7.753 -27.287 1.00 91.31 103 ALA A N 1
ATOM 797 C CA . ALA A 1 103 ? 20.093 -9.103 -27.487 1.00 91.31 103 ALA A CA 1
ATOM 798 C C . ALA A 1 103 ? 20.368 -10.000 -26.270 1.00 91.31 103 ALA A C 1
ATOM 800 O O . ALA A 1 103 ? 19.465 -10.725 -25.847 1.00 91.31 103 ALA A O 1
ATOM 801 N N . ALA A 1 104 ? 21.567 -9.911 -25.683 1.00 92.50 104 ALA A N 1
ATOM 802 C CA . ALA A 1 104 ? 21.940 -10.627 -24.463 1.00 92.50 104 ALA A CA 1
ATOM 803 C C . ALA A 1 104 ? 21.106 -10.177 -23.250 1.00 92.50 104 ALA A C 1
ATOM 805 O O . ALA A 1 104 ? 20.512 -11.011 -22.566 1.00 92.50 104 ALA A O 1
ATOM 806 N N . LEU A 1 105 ? 20.968 -8.864 -23.036 1.00 93.50 105 LEU A N 1
ATOM 807 C CA . LEU A 1 105 ? 20.147 -8.283 -21.972 1.00 93.50 105 LEU A CA 1
ATOM 808 C C . LEU A 1 105 ? 18.695 -8.749 -22.082 1.00 93.50 105 LEU A C 1
ATOM 810 O O . LEU A 1 105 ? 18.141 -9.265 -21.117 1.00 93.50 105 LEU A O 1
ATOM 814 N N . HIS A 1 106 ? 18.077 -8.599 -23.256 1.00 93.94 106 HIS A N 1
ATOM 815 C CA . HIS A 1 106 ? 16.686 -9.001 -23.474 1.00 93.94 106 HIS A CA 1
ATOM 816 C C . HIS A 1 106 ? 16.496 -10.510 -23.353 1.00 93.94 106 HIS A C 1
ATOM 818 O O . HIS A 1 106 ? 15.465 -10.940 -22.850 1.00 93.94 106 HIS A O 1
ATOM 824 N N . ALA A 1 107 ? 17.470 -11.321 -23.772 1.00 93.69 107 ALA A N 1
ATOM 825 C CA . ALA A 1 107 ? 17.431 -12.763 -23.554 1.00 93.69 107 ALA A CA 1
ATOM 826 C C . ALA A 1 107 ? 17.423 -13.118 -22.061 1.00 93.69 107 ALA A C 1
ATOM 828 O O . ALA A 1 107 ? 16.647 -13.982 -21.658 1.00 93.69 107 ALA A O 1
ATOM 829 N N . LEU A 1 108 ? 18.246 -12.428 -21.266 1.00 94.31 108 LEU A N 1
ATOM 830 C CA . LEU A 1 108 ? 18.382 -12.651 -19.830 1.00 94.31 108 LEU A CA 1
ATOM 831 C C . LEU A 1 108 ? 17.121 -12.250 -19.054 1.00 94.31 108 LEU A C 1
ATOM 833 O O . LEU A 1 108 ? 16.670 -12.991 -18.184 1.00 94.31 108 LEU A O 1
ATOM 837 N N . ILE A 1 109 ? 16.556 -11.075 -19.352 1.00 94.56 109 ILE A N 1
ATOM 838 C CA . ILE A 1 109 ? 15.459 -10.510 -18.551 1.00 94.56 109 ILE A CA 1
ATOM 839 C C . ILE A 1 109 ? 14.070 -10.954 -19.010 1.00 94.56 109 ILE A C 1
ATOM 841 O O . ILE A 1 109 ? 13.139 -10.904 -18.212 1.00 94.56 109 ILE A O 1
ATOM 845 N N . ALA A 1 110 ? 13.901 -11.400 -20.260 1.00 93.62 110 ALA A N 1
ATOM 846 C CA . ALA A 1 110 ? 12.590 -11.753 -20.817 1.00 93.62 110 ALA A CA 1
ATOM 847 C C . ALA A 1 110 ? 11.743 -12.721 -19.959 1.00 93.62 110 ALA A C 1
ATOM 849 O O . ALA A 1 110 ? 10.538 -12.489 -19.869 1.00 93.62 110 ALA A O 1
ATOM 850 N N . PRO A 1 111 ? 12.312 -13.735 -19.271 1.00 94.06 111 PRO A N 1
ATOM 851 C CA . PRO A 1 111 ? 11.547 -14.597 -18.362 1.00 94.06 111 PRO A CA 1
ATOM 852 C C . PRO A 1 111 ? 10.925 -13.878 -17.156 1.00 94.06 111 PRO A C 1
ATOM 854 O O . PRO A 1 111 ? 9.959 -14.370 -16.572 1.00 94.06 111 PRO A O 1
ATOM 857 N N . PHE A 1 112 ? 11.471 -12.721 -16.782 1.00 91.44 112 PHE A N 1
ATOM 858 C CA . PHE A 1 112 ? 11.124 -11.966 -15.576 1.00 91.44 112 PHE A CA 1
ATOM 859 C C . PHE A 1 112 ? 10.386 -10.651 -15.879 1.00 91.44 112 PHE A C 1
ATOM 861 O O . PHE A 1 112 ? 9.866 -10.011 -14.967 1.00 91.44 112 PHE A O 1
ATOM 868 N N . VAL A 1 113 ? 10.324 -10.230 -17.146 1.00 88.06 113 VAL A N 1
ATOM 869 C CA . VAL A 1 113 ? 9.631 -9.003 -17.564 1.00 88.06 113 VAL A CA 1
ATOM 870 C C . VAL A 1 113 ? 8.144 -9.286 -17.754 1.00 88.06 113 VAL A C 1
ATOM 872 O O . VAL A 1 113 ? 7.752 -10.061 -18.620 1.00 88.06 113 VAL A O 1
ATOM 875 N N . HIS A 1 114 ? 7.311 -8.637 -16.943 1.00 84.19 114 HIS A N 1
ATOM 876 C CA . HIS A 1 114 ? 5.863 -8.831 -16.953 1.00 84.19 114 HIS A CA 1
ATOM 877 C C . HIS A 1 114 ? 5.228 -8.437 -18.307 1.00 84.19 114 HIS A C 1
ATOM 879 O O . HIS A 1 114 ? 5.626 -7.414 -18.875 1.00 84.19 114 HIS A O 1
ATOM 885 N N . PRO A 1 115 ? 4.170 -9.135 -18.777 1.00 85.88 115 PRO A N 1
ATOM 886 C CA . PRO A 1 115 ? 3.517 -8.849 -20.062 1.00 85.88 115 PRO A CA 1
ATOM 887 C C . PRO A 1 115 ? 3.089 -7.384 -20.245 1.00 85.88 115 PRO A C 1
ATOM 889 O O . PR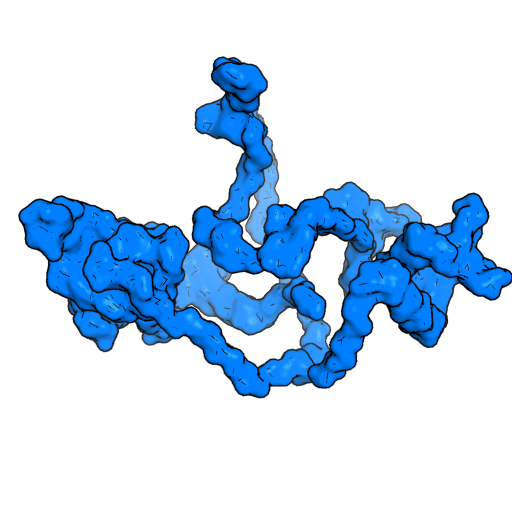O A 1 115 ? 3.186 -6.830 -21.328 1.00 85.88 115 PRO A O 1
ATOM 892 N N . ALA A 1 116 ? 2.690 -6.703 -19.166 1.00 80.38 116 ALA A N 1
ATOM 893 C CA . ALA A 1 116 ? 2.294 -5.287 -19.206 1.00 80.38 116 ALA A CA 1
ATOM 894 C C . ALA A 1 116 ? 3.404 -4.307 -19.648 1.00 80.38 116 ALA A C 1
ATOM 896 O O . ALA A 1 116 ? 3.097 -3.181 -20.033 1.00 80.38 116 ALA A O 1
ATOM 897 N N . VAL A 1 117 ? 4.679 -4.694 -19.547 1.00 85.25 117 VAL A N 1
ATOM 898 C CA . VAL A 1 117 ? 5.824 -3.864 -19.96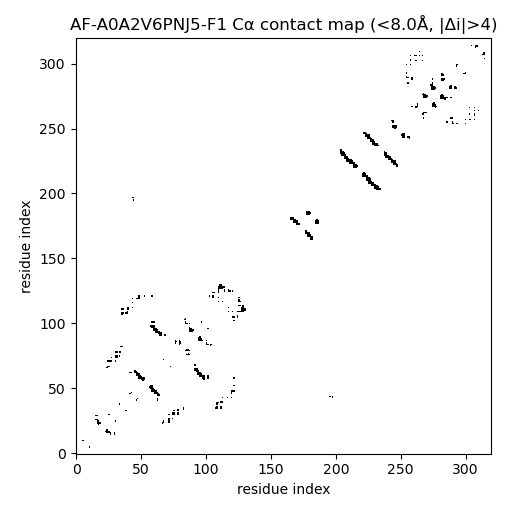1 1.00 85.25 117 VAL A CA 1
ATOM 899 C C . VAL A 1 117 ? 6.726 -4.571 -20.974 1.00 85.25 117 VAL A C 1
ATOM 901 O O . VAL A 1 117 ? 7.800 -4.065 -21.302 1.00 85.25 117 VAL A O 1
ATOM 904 N N . ASP A 1 118 ? 6.293 -5.712 -21.517 1.00 87.44 118 ASP A N 1
ATOM 905 C CA . ASP A 1 118 ? 7.081 -6.496 -22.471 1.00 87.44 118 ASP A CA 1
ATOM 906 C C . ASP A 1 118 ? 7.287 -5.776 -23.814 1.00 87.44 118 ASP A C 1
ATOM 908 O O . ASP A 1 118 ? 8.234 -6.073 -24.539 1.00 87.44 118 ASP A O 1
ATOM 912 N N . TYR A 1 119 ? 6.482 -4.749 -24.108 1.00 87.44 119 TYR A N 1
ATOM 913 C CA . TYR A 1 119 ? 6.655 -3.873 -25.265 1.00 87.44 119 TYR A CA 1
ATOM 914 C C . TYR A 1 119 ? 8.029 -3.181 -25.276 1.00 87.44 119 TYR A C 1
ATOM 916 O O . TYR A 1 119 ? 8.517 -2.812 -26.347 1.00 87.44 119 TYR A O 1
ATOM 924 N N . LYS A 1 120 ? 8.674 -3.046 -24.105 1.00 88.44 120 LYS A N 1
ATOM 925 C CA . LYS A 1 120 ? 10.050 -2.549 -23.955 1.00 88.44 120 LYS A CA 1
ATOM 926 C C . LYS A 1 120 ? 11.111 -3.560 -24.402 1.00 88.44 120 LYS A C 1
ATOM 928 O O . LYS A 1 120 ? 12.272 -3.194 -24.532 1.00 88.44 120 LYS A O 1
ATOM 933 N N . LEU A 1 121 ? 10.753 -4.819 -24.633 1.00 90.44 121 LEU A N 1
ATOM 934 C CA . LEU A 1 121 ? 11.652 -5.829 -25.183 1.00 90.44 121 LEU A CA 1
ATOM 935 C C . LEU A 1 121 ? 11.595 -5.850 -26.708 1.00 90.44 121 LEU A C 1
ATOM 937 O O . LEU A 1 121 ? 10.605 -5.452 -27.338 1.00 90.44 121 LEU A O 1
ATOM 941 N N . HIS A 1 122 ? 12.653 -6.400 -27.299 1.00 90.06 122 HIS A N 1
ATOM 942 C CA . HIS A 1 122 ? 12.668 -6.776 -28.702 1.00 90.06 122 HIS A CA 1
ATOM 943 C C . HIS A 1 122 ? 11.479 -7.708 -29.007 1.00 90.06 122 HIS A C 1
ATOM 945 O O . HIS A 1 122 ? 11.240 -8.635 -28.227 1.00 90.06 122 HIS A O 1
ATOM 951 N N . PRO A 1 123 ? 10.757 -7.534 -30.134 1.00 88.12 123 PRO A N 1
ATOM 952 C CA . PRO A 1 123 ? 9.571 -8.334 -30.456 1.00 88.12 123 PRO A CA 1
ATOM 953 C C . PRO A 1 123 ? 9.764 -9.851 -30.339 1.00 88.12 123 PRO A C 1
ATOM 955 O O . PRO A 1 123 ? 8.899 -10.534 -29.807 1.00 88.12 123 PRO A O 1
ATOM 958 N N . SER A 1 124 ? 10.928 -10.381 -30.735 1.00 88.56 124 SER A N 1
ATOM 959 C CA . SER A 1 124 ? 11.239 -11.824 -30.637 1.00 88.56 124 SER A CA 1
ATOM 960 C C . SER A 1 124 ? 11.398 -12.366 -29.204 1.00 88.56 124 SER A C 1
ATOM 962 O O . SER A 1 124 ? 11.501 -13.581 -28.999 1.00 88.56 124 SER A O 1
ATOM 964 N N . ARG A 1 125 ? 11.461 -11.479 -28.205 1.00 89.38 125 ARG A N 1
ATOM 965 C CA . ARG A 1 125 ? 11.653 -11.799 -26.783 1.00 89.38 125 ARG A CA 1
ATOM 966 C C . ARG A 1 125 ? 10.411 -11.513 -25.928 1.00 89.38 125 ARG A C 1
ATOM 968 O O . ARG A 1 125 ? 10.447 -11.790 -24.733 1.00 89.38 125 ARG A O 1
ATOM 975 N N . ARG A 1 126 ? 9.331 -10.997 -26.522 1.00 91.44 126 ARG A N 1
ATOM 976 C CA . ARG A 1 126 ? 8.051 -10.718 -25.845 1.00 91.44 126 ARG A CA 1
ATOM 977 C C . ARG A 1 126 ? 7.287 -11.998 -25.511 1.00 91.44 126 ARG A C 1
ATOM 979 O O . ARG A 1 126 ? 7.576 -13.049 -26.080 1.00 91.44 126 ARG A O 1
ATOM 986 N N . GLY A 1 127 ? 6.343 -11.914 -24.571 1.00 89.00 127 GLY A N 1
ATOM 987 C CA . GLY A 1 127 ? 5.506 -13.053 -24.165 1.00 89.00 127 GLY A CA 1
ATOM 988 C C . GLY A 1 127 ? 6.237 -14.215 -23.477 1.00 89.00 127 GLY A C 1
ATOM 989 O O . GLY A 1 127 ? 5.681 -15.301 -23.373 1.00 89.00 127 GLY A O 1
ATOM 990 N N . ARG A 1 128 ? 7.478 -14.022 -23.010 1.00 90.44 128 ARG A N 1
ATOM 991 C CA . ARG A 1 128 ? 8.286 -15.081 -22.370 1.00 90.44 128 ARG A CA 1
ATOM 992 C C . ARG A 1 128 ? 8.229 -15.079 -20.845 1.00 90.44 128 ARG A C 1
ATOM 994 O O . ARG A 1 128 ? 9.007 -15.790 -20.218 1.00 90.44 128 ARG A O 1
ATOM 1001 N N . PHE A 1 129 ? 7.349 -14.277 -20.255 1.00 89.75 129 PHE A N 1
ATOM 1002 C CA . PHE A 1 129 ? 7.220 -14.183 -18.808 1.00 89.75 129 PHE A CA 1
ATOM 1003 C C . PHE A 1 129 ? 6.843 -15.543 -18.210 1.00 89.75 129 PHE A C 1
ATOM 1005 O O . PHE A 1 129 ? 5.796 -16.095 -18.535 1.00 89.75 129 PHE A O 1
ATOM 1012 N N . ALA A 1 130 ? 7.699 -16.068 -17.339 1.00 86.50 130 ALA A N 1
ATOM 1013 C CA . ALA A 1 130 ? 7.527 -17.376 -16.707 1.00 86.50 130 ALA A CA 1
ATOM 1014 C C . ALA A 1 130 ? 7.806 -17.343 -15.196 1.00 86.50 130 ALA A C 1
ATOM 1016 O O . ALA A 1 130 ? 7.692 -18.362 -14.512 1.00 86.50 130 ALA A O 1
ATOM 1017 N N . TRP A 1 131 ? 8.196 -16.184 -14.660 1.00 81.06 131 TRP A N 1
ATOM 1018 C CA . TRP A 1 131 ? 8.540 -16.060 -13.255 1.00 81.06 131 TRP A CA 1
ATOM 1019 C C . TRP A 1 131 ? 7.303 -16.004 -12.367 1.00 81.06 131 TRP A C 1
ATOM 1021 O O . TRP A 1 131 ? 6.431 -15.152 -12.528 1.00 81.06 131 TRP A O 1
ATOM 1031 N N . HIS A 1 132 ? 7.302 -16.876 -11.371 1.00 70.12 132 HIS A N 1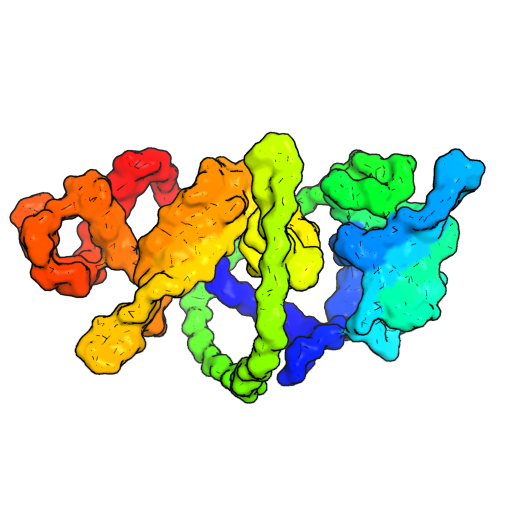
ATOM 1032 C CA . HIS A 1 132 ? 6.357 -16.866 -10.272 1.00 70.12 132 HIS A CA 1
ATOM 1033 C C . HIS A 1 132 ? 7.165 -16.725 -8.979 1.00 70.12 132 HIS A C 1
ATOM 1035 O O . HIS A 1 132 ? 8.278 -17.264 -8.904 1.00 70.12 132 HIS A O 1
ATOM 1041 N N . PRO A 1 133 ? 6.663 -15.989 -7.972 1.00 62.75 133 PRO A N 1
ATOM 1042 C CA . PRO A 1 133 ? 7.277 -16.029 -6.658 1.00 62.75 133 PRO A CA 1
ATOM 1043 C C . PRO A 1 133 ? 7.289 -17.489 -6.210 1.00 62.75 133 PRO A C 1
ATOM 1045 O O . PRO A 1 133 ? 6.272 -18.173 -6.298 1.00 62.75 133 PRO A O 1
ATOM 1048 N N . VAL A 1 134 ? 8.450 -17.970 -5.770 1.00 56.84 134 VAL A N 1
ATOM 1049 C CA . VAL A 1 134 ? 8.501 -19.229 -5.030 1.00 56.84 134 VAL A CA 1
ATOM 1050 C C . VAL A 1 134 ? 7.606 -18.993 -3.821 1.00 56.84 134 VAL A C 1
ATOM 1052 O O . VAL A 1 134 ? 7.867 -18.055 -3.063 1.00 56.84 134 VAL A O 1
ATOM 1055 N N . GLU A 1 135 ? 6.516 -19.752 -3.689 1.00 44.00 135 GLU A N 1
ATOM 1056 C CA . GLU A 1 135 ? 5.805 -19.830 -2.417 1.00 44.00 135 GLU A CA 1
ATOM 1057 C C . GLU A 1 135 ? 6.868 -20.213 -1.400 1.00 44.00 135 GLU A C 1
ATOM 1059 O O . GLU A 1 135 ? 7.454 -21.292 -1.487 1.00 44.00 135 GLU A O 1
ATOM 1064 N N . ALA A 1 136 ? 7.243 -19.263 -0.544 1.00 39.00 136 ALA A N 1
ATOM 1065 C CA . ALA A 1 136 ? 8.235 -19.517 0.473 1.00 39.00 136 ALA A CA 1
ATOM 1066 C C . ALA A 1 136 ? 7.693 -20.672 1.311 1.00 39.00 136 ALA A C 1
ATOM 1068 O O . ALA A 1 136 ? 6.712 -20.510 2.035 1.00 39.00 136 ALA A O 1
ATOM 1069 N N . ALA A 1 137 ? 8.324 -21.835 1.172 1.00 41.62 137 ALA A N 1
ATOM 1070 C CA . ALA A 1 137 ? 8.303 -22.829 2.215 1.00 41.62 137 ALA A CA 1
ATOM 1071 C C . ALA A 1 137 ? 8.706 -22.105 3.510 1.00 41.62 137 ALA A C 1
ATOM 1073 O O . ALA A 1 137 ? 9.762 -21.477 3.568 1.00 41.62 137 ALA A O 1
ATOM 1074 N N . GLU A 1 138 ? 7.792 -22.118 4.478 1.00 41.00 138 GLU A N 1
ATOM 1075 C CA . GLU A 1 138 ? 8.075 -21.972 5.907 1.00 41.00 138 GLU A CA 1
ATOM 1076 C C . GLU A 1 138 ? 8.963 -20.780 6.301 1.00 41.00 138 GLU A C 1
ATOM 1078 O O . GLU A 1 138 ? 10.072 -20.936 6.800 1.00 41.00 138 GLU A O 1
ATOM 1083 N N . THR A 1 139 ? 8.456 -19.555 6.160 1.00 39.41 139 THR A N 1
ATOM 1084 C CA . THR A 1 139 ? 8.866 -18.497 7.100 1.00 39.41 139 THR A CA 1
ATOM 1085 C C . THR A 1 139 ? 7.680 -18.154 7.980 1.00 39.41 139 THR A C 1
ATOM 1087 O O . THR A 1 139 ? 6.710 -17.534 7.543 1.00 39.41 139 THR A O 1
ATOM 1090 N N . ASP A 1 140 ? 7.749 -18.647 9.213 1.00 42.34 140 ASP A N 1
ATOM 1091 C CA . ASP A 1 140 ? 6.712 -18.509 10.218 1.00 42.34 140 ASP A CA 1
ATOM 1092 C C . ASP A 1 140 ? 6.639 -17.052 10.702 1.00 42.34 140 ASP A C 1
ATOM 1094 O O . ASP A 1 140 ? 7.512 -16.529 11.399 1.00 42.34 140 ASP A O 1
ATOM 1098 N N . LEU A 1 141 ? 5.574 -16.358 10.301 1.00 46.38 141 LEU A N 1
ATOM 1099 C CA . LEU A 1 141 ? 5.251 -15.017 10.789 1.00 46.38 141 LEU A CA 1
ATOM 1100 C C . LEU A 1 141 ? 5.048 -14.996 12.320 1.00 46.38 141 LEU A C 1
ATOM 1102 O O . LEU A 1 141 ? 5.141 -13.919 12.915 1.00 46.38 141 LEU A O 1
ATOM 1106 N N . ALA A 1 142 ? 4.821 -16.150 12.966 1.00 45.59 142 ALA A N 1
ATOM 1107 C CA . ALA A 1 142 ? 4.603 -16.280 14.406 1.00 45.59 142 ALA A CA 1
ATOM 1108 C C . ALA A 1 142 ? 5.863 -16.086 15.277 1.00 45.59 142 ALA A C 1
ATOM 1110 O O . ALA A 1 142 ? 5.741 -15.940 16.502 1.00 45.59 142 ALA A O 1
ATOM 1111 N N . GLU A 1 143 ? 7.065 -16.034 14.690 1.00 44.56 143 GLU A N 1
ATOM 1112 C CA . GLU A 1 143 ? 8.321 -15.823 15.431 1.00 44.56 143 GLU A CA 1
ATOM 1113 C C . GLU A 1 143 ? 8.555 -14.353 15.838 1.00 44.56 143 GLU A C 1
ATOM 1115 O O . GLU A 1 143 ? 9.340 -14.056 16.742 1.00 44.56 143 GLU A O 1
ATOM 1120 N N . ARG A 1 144 ? 7.842 -13.391 15.236 1.00 46.66 144 ARG A N 1
ATOM 1121 C CA . ARG A 1 144 ? 8.010 -11.954 15.529 1.00 46.66 144 ARG A CA 1
ATOM 1122 C C . ARG A 1 144 ? 7.145 -11.500 16.700 1.00 46.66 144 ARG A C 1
ATOM 1124 O O . ARG A 1 144 ? 6.122 -10.847 16.520 1.00 46.66 144 ARG A O 1
ATOM 1131 N N . ARG A 1 145 ? 7.567 -11.837 17.919 1.00 42.75 145 ARG A N 1
ATOM 1132 C CA . ARG A 1 145 ? 6.750 -11.658 19.136 1.00 42.75 145 ARG A CA 1
ATOM 1133 C C . ARG A 1 145 ? 6.967 -10.366 19.931 1.00 42.75 145 ARG A C 1
ATOM 1135 O O . ARG A 1 145 ? 6.297 -10.183 20.941 1.00 42.75 145 ARG A O 1
ATOM 1142 N N . VAL A 1 146 ? 7.858 -9.460 19.518 1.00 41.06 146 VAL A N 1
ATOM 1143 C CA . VAL A 1 146 ? 8.136 -8.235 20.296 1.00 41.06 146 VAL A CA 1
ATOM 1144 C C . VAL A 1 146 ? 8.230 -7.001 19.398 1.00 41.06 146 VAL A C 1
ATOM 1146 O O . VAL A 1 146 ? 9.069 -6.930 18.503 1.00 41.06 146 VAL A O 1
ATOM 1149 N N . LEU A 1 147 ? 7.381 -6.005 19.669 1.00 43.19 147 LEU A N 1
ATOM 1150 C CA . LEU A 1 147 ? 7.437 -4.673 19.065 1.00 43.19 147 LEU A CA 1
ATOM 1151 C C . LEU A 1 147 ? 8.169 -3.717 20.015 1.00 43.19 147 LEU A C 1
ATOM 1153 O O . LEU A 1 147 ? 7.819 -3.609 21.188 1.00 43.19 147 LEU A O 1
ATOM 1157 N N . ARG A 1 148 ? 9.171 -2.995 19.504 1.00 44.31 148 ARG A N 1
ATOM 1158 C CA . ARG A 1 148 ? 9.897 -1.950 20.238 1.00 44.31 148 ARG A CA 1
ATOM 1159 C C . ARG A 1 148 ? 9.603 -0.595 19.604 1.00 44.31 148 ARG A C 1
ATOM 1161 O O . ARG A 1 148 ? 9.863 -0.402 18.419 1.00 44.31 148 ARG A O 1
ATOM 1168 N N . ALA A 1 149 ? 9.099 0.354 20.388 1.00 36.25 149 ALA A N 1
ATOM 1169 C CA . ALA A 1 149 ? 8.957 1.734 19.938 1.00 36.25 149 ALA A CA 1
ATOM 1170 C C . ALA A 1 149 ? 10.345 2.370 19.737 1.00 36.25 149 ALA A C 1
ATOM 1172 O O . ALA A 1 149 ? 11.196 2.310 20.627 1.00 36.25 149 ALA A O 1
ATOM 1173 N N . VAL A 1 150 ? 10.569 2.983 18.572 1.00 36.34 150 VAL A N 1
ATOM 1174 C CA . VAL A 1 150 ? 11.796 3.725 18.251 1.00 36.34 150 VAL A CA 1
ATOM 1175 C C . VAL A 1 150 ? 11.412 5.181 17.969 1.00 36.34 150 VAL A C 1
ATOM 1177 O O . VAL A 1 150 ? 10.557 5.422 17.114 1.00 36.34 150 VAL A O 1
ATOM 1180 N N . PRO A 1 151 ? 11.989 6.169 18.673 1.00 39.34 151 PRO A N 1
ATOM 1181 C CA . PRO A 1 151 ? 11.669 7.574 18.445 1.00 39.34 151 PRO A CA 1
ATOM 1182 C C . PRO A 1 151 ? 12.094 8.028 17.039 1.00 39.34 151 PRO A C 1
ATOM 1184 O O . PRO A 1 151 ? 13.205 7.748 16.589 1.00 39.34 151 PRO A O 1
ATOM 1187 N N . ALA A 1 152 ? 11.218 8.768 16.351 1.00 39.38 152 ALA A N 1
ATOM 1188 C CA . ALA A 1 152 ? 11.470 9.317 15.018 1.00 39.38 152 ALA A CA 1
ATOM 1189 C C . ALA A 1 152 ? 11.842 10.809 15.090 1.00 39.38 152 ALA A C 1
ATOM 1191 O O . ALA A 1 152 ? 11.120 11.619 15.672 1.00 39.38 152 ALA A O 1
ATOM 1192 N N . ARG A 1 153 ? 12.968 11.193 14.477 1.00 52.44 153 ARG A N 1
ATOM 1193 C CA . ARG A 1 153 ? 13.485 12.574 14.488 1.00 52.44 153 ARG A CA 1
ATOM 1194 C C . ARG A 1 153 ? 12.780 13.446 13.439 1.00 52.44 153 ARG A C 1
ATOM 1196 O O . ARG A 1 153 ? 12.656 13.050 12.282 1.00 52.44 153 ARG A O 1
ATOM 1203 N N . ILE A 1 154 ? 12.370 14.661 13.815 1.00 57.22 154 ILE A N 1
ATOM 1204 C CA . ILE A 1 154 ? 11.840 15.665 12.874 1.00 57.22 154 ILE A CA 1
ATOM 1205 C C . ILE A 1 154 ? 12.987 16.150 11.976 1.00 57.22 154 ILE A C 1
ATOM 1207 O O . ILE A 1 154 ? 13.922 16.789 12.452 1.00 57.22 154 ILE A O 1
ATOM 1211 N N . VAL A 1 155 ? 12.916 15.833 10.679 1.00 58.22 155 VAL A N 1
ATOM 1212 C CA . VAL A 1 155 ? 14.021 16.050 9.724 1.00 58.22 155 VAL A CA 1
ATOM 1213 C C . VAL A 1 155 ? 14.043 17.473 9.151 1.00 58.22 155 VAL A C 1
ATOM 1215 O O . VAL A 1 155 ? 15.115 18.005 8.882 1.00 58.22 155 VAL A O 1
ATOM 1218 N N . LYS A 1 156 ? 12.884 18.121 8.956 1.00 46.06 156 LYS A N 1
ATOM 1219 C CA . LYS A 1 156 ? 12.821 19.484 8.401 1.00 46.06 156 LYS A CA 1
ATOM 1220 C C . LYS A 1 156 ? 11.529 20.207 8.780 1.00 46.06 156 LYS A C 1
ATOM 1222 O O . LYS A 1 156 ? 10.451 19.621 8.735 1.00 46.06 156 LYS A O 1
ATOM 1227 N N . ARG A 1 157 ? 11.636 21.505 9.074 1.00 66.31 157 ARG A N 1
ATOM 1228 C CA . ARG A 1 157 ? 10.523 22.467 9.109 1.00 66.31 157 ARG A CA 1
ATOM 1229 C C . ARG A 1 157 ? 10.812 23.568 8.095 1.00 66.31 157 ARG A C 1
ATOM 1231 O O . ARG A 1 157 ? 11.939 24.046 8.031 1.00 66.31 157 ARG A O 1
ATOM 1238 N N . TYR A 1 158 ? 9.820 23.959 7.303 1.00 68.38 158 TYR A N 1
ATOM 1239 C CA . TYR A 1 158 ? 9.926 25.133 6.439 1.00 68.38 158 TYR A CA 1
ATOM 1240 C C . TYR A 1 158 ? 8.562 25.790 6.238 1.00 68.38 158 TYR A C 1
ATOM 1242 O O . TYR A 1 158 ? 7.520 25.148 6.381 1.00 68.38 158 TYR A O 1
ATOM 1250 N N . VAL A 1 159 ? 8.595 27.080 5.910 1.00 72.94 159 VAL A N 1
ATOM 1251 C CA . VAL A 1 159 ? 7.417 27.891 5.599 1.00 72.94 159 VAL A CA 1
ATOM 1252 C C . VAL A 1 159 ? 7.119 27.759 4.106 1.00 72.94 159 VAL A C 1
ATOM 1254 O O . VAL A 1 159 ? 8.019 27.875 3.275 1.00 72.94 159 VAL A O 1
ATOM 1257 N N . LYS A 1 160 ? 5.864 27.465 3.757 1.00 47.62 160 LYS A N 1
ATOM 1258 C CA . LYS A 1 160 ? 5.431 27.275 2.367 1.00 47.62 160 LYS A CA 1
ATOM 1259 C C . LYS A 1 160 ? 5.498 28.625 1.623 1.00 47.62 160 LYS A C 1
ATOM 1261 O O . LYS A 1 160 ? 4.845 29.562 2.079 1.00 47.62 160 LYS A O 1
ATOM 1266 N N . PRO A 1 161 ? 6.259 28.757 0.519 1.00 67.19 161 PRO A N 1
ATOM 1267 C CA . PRO A 1 161 ? 6.343 30.019 -0.215 1.00 67.19 161 PRO A CA 1
ATOM 1268 C C . PRO A 1 161 ? 4.995 30.384 -0.852 1.00 67.19 161 PRO A C 1
ATOM 1270 O O . PRO A 1 161 ? 4.209 29.499 -1.210 1.00 67.19 161 PRO A O 1
ATOM 1273 N N . GLN A 1 162 ? 4.730 31.687 -0.998 1.00 56.34 162 GLN A N 1
ATOM 1274 C CA . GLN A 1 162 ? 3.543 32.169 -1.704 1.00 56.34 162 GLN A CA 1
ATOM 1275 C C . GLN A 1 162 ? 3.596 31.724 -3.168 1.00 56.34 162 GLN A C 1
ATOM 1277 O O . GLN A 1 162 ? 4.564 31.970 -3.884 1.00 56.34 162 GLN A O 1
ATOM 1282 N N . THR A 1 163 ? 2.548 31.030 -3.596 1.00 50.44 163 THR A N 1
ATOM 1283 C CA . THR A 1 163 ? 2.382 30.551 -4.970 1.00 50.44 163 THR A CA 1
ATOM 1284 C C . THR A 1 163 ? 1.791 31.675 -5.820 1.00 50.44 163 THR A C 1
ATOM 1286 O O . THR A 1 163 ? 0.908 32.399 -5.362 1.00 50.44 163 THR A O 1
ATOM 1289 N N . ARG A 1 164 ? 2.298 31.847 -7.048 1.00 54.69 164 ARG A N 1
ATOM 1290 C CA . ARG A 1 164 ? 1.756 32.797 -8.036 1.00 54.69 164 ARG A CA 1
ATOM 1291 C C . ARG A 1 164 ? 0.298 32.408 -8.337 1.00 54.69 164 ARG A C 1
ATOM 1293 O O . ARG A 1 164 ? 0.000 31.217 -8.392 1.00 54.69 164 ARG A O 1
ATOM 1300 N N . GLY A 1 165 ? -0.599 33.388 -8.473 1.00 58.41 165 GLY A N 1
ATOM 1301 C CA . GLY A 1 165 ? -2.032 33.148 -8.694 1.00 58.41 165 GLY A CA 1
ATOM 1302 C C . GLY A 1 165 ? -2.295 32.208 -9.877 1.00 58.41 165 GLY A C 1
ATOM 1303 O O . GLY A 1 165 ? -1.682 32.360 -10.931 1.00 58.41 165 GLY A O 1
ATOM 1304 N N . MET A 1 166 ? -3.173 31.224 -9.664 1.00 54.44 166 MET A N 1
ATOM 1305 C CA . MET A 1 166 ? -3.459 30.135 -10.603 1.00 54.44 166 MET A CA 1
ATOM 1306 C C . MET A 1 166 ? -4.411 30.594 -11.712 1.00 54.44 166 MET A C 1
ATOM 1308 O O . MET A 1 166 ? -5.534 31.004 -11.417 1.00 54.44 166 MET A O 1
ATOM 1312 N N . ASN A 1 167 ? -4.022 30.422 -12.976 1.00 59.09 167 ASN A N 1
ATOM 1313 C CA . ASN A 1 167 ? -4.960 30.514 -14.095 1.00 59.09 167 ASN A CA 1
ATOM 1314 C C . ASN A 1 167 ? -5.647 29.152 -14.276 1.00 59.09 167 ASN A C 1
ATOM 1316 O O . ASN A 1 167 ? -4.977 28.130 -14.433 1.00 59.09 167 ASN A O 1
ATOM 1320 N N . ARG A 1 168 ? -6.984 29.129 -14.225 1.00 55.62 168 ARG A N 1
ATOM 1321 C CA . ARG A 1 168 ? -7.798 27.933 -14.488 1.00 55.62 168 ARG A CA 1
ATOM 1322 C C . ARG A 1 168 ? -8.434 28.053 -15.866 1.00 55.62 168 ARG A C 1
ATOM 1324 O O . ARG A 1 168 ? -9.048 29.073 -16.161 1.00 55.62 168 ARG A O 1
ATOM 1331 N N . PHE A 1 169 ? -8.310 27.002 -16.664 1.00 64.12 169 PHE A N 1
ATOM 1332 C CA . PHE A 1 169 ? -8.930 26.876 -17.977 1.00 64.12 169 PHE A CA 1
ATOM 1333 C C . PHE A 1 169 ? -9.916 25.704 -17.954 1.00 64.12 169 PHE A C 1
ATOM 1335 O O . PHE A 1 169 ? -9.620 24.666 -17.362 1.00 64.12 169 PHE A O 1
ATOM 1342 N N . ASP A 1 170 ? -11.076 25.870 -18.580 1.00 68.81 170 ASP A N 1
ATOM 1343 C CA . ASP A 1 170 ? -12.055 24.806 -18.817 1.00 68.81 170 ASP A CA 1
ATOM 1344 C C . ASP A 1 170 ? -12.039 24.474 -20.314 1.00 68.81 170 ASP A C 1
ATOM 1346 O O . ASP A 1 170 ? -12.197 25.374 -21.140 1.00 68.81 170 ASP A O 1
ATOM 1350 N N . LEU A 1 171 ? -11.764 23.215 -20.663 1.00 67.56 171 LEU A N 1
ATOM 1351 C CA . LEU A 1 171 ? -11.838 22.718 -22.035 1.00 67.56 171 LEU A CA 1
ATOM 1352 C C . LEU A 1 171 ? -12.976 21.709 -22.143 1.00 67.56 171 LEU A C 1
ATOM 1354 O O . LEU A 1 171 ? -12.896 20.624 -21.567 1.00 67.56 171 LEU A O 1
ATOM 1358 N N . GLU A 1 172 ? -13.991 22.042 -22.930 1.00 71.62 172 GLU A N 1
ATOM 1359 C CA . GLU A 1 172 ? -15.100 21.151 -23.256 1.00 71.62 172 GLU A CA 1
ATOM 1360 C C . GLU A 1 172 ? -14.903 20.547 -24.653 1.00 71.62 172 GLU A C 1
ATOM 1362 O O . GLU A 1 172 ? -14.674 21.268 -25.626 1.00 71.62 172 GLU A O 1
ATOM 1367 N N . VAL A 1 173 ? -15.002 19.219 -24.760 1.00 63.56 173 VAL A N 1
ATOM 1368 C CA . VAL A 1 173 ? -15.086 18.505 -26.044 1.00 63.56 173 VAL A CA 1
ATOM 1369 C C . VAL A 1 173 ? -16.235 17.504 -25.961 1.00 63.56 173 VAL A C 1
ATOM 1371 O O . VAL A 1 173 ? -16.205 16.606 -25.122 1.00 63.56 173 VAL A O 1
ATOM 1374 N N . GLU A 1 174 ? -17.245 17.665 -26.821 1.00 66.31 174 GLU A N 1
ATOM 1375 C CA . GLU A 1 174 ? -18.418 16.774 -26.917 1.00 66.31 174 GLU A CA 1
ATOM 1376 C C . GLU A 1 174 ? -19.106 16.502 -25.559 1.00 66.31 174 GLU A C 1
ATOM 1378 O O . GLU A 1 174 ? -19.456 15.368 -25.235 1.00 66.31 174 GLU A O 1
ATOM 1383 N N . GLY A 1 175 ? -19.273 17.541 -24.729 1.00 58.34 175 GLY A N 1
ATOM 1384 C CA . GLY A 1 175 ? -19.920 17.446 -23.413 1.00 58.34 175 GLY A CA 1
ATOM 1385 C C . GLY A 1 175 ? -19.038 16.892 -22.286 1.00 58.34 175 GLY A C 1
ATOM 1386 O O . GLY A 1 175 ? -19.505 16.748 -21.156 1.00 58.34 175 GLY A O 1
ATOM 1387 N N . ASN A 1 176 ? -17.761 16.599 -22.554 1.00 46.22 176 ASN A N 1
ATOM 1388 C CA . ASN A 1 176 ? -16.788 16.241 -21.525 1.00 46.22 176 ASN A CA 1
ATOM 1389 C C . ASN A 1 176 ? -15.918 17.446 -21.153 1.00 46.22 176 ASN A C 1
ATOM 1391 O O . ASN A 1 176 ? -15.144 17.946 -21.972 1.00 46.22 176 ASN A O 1
ATOM 1395 N N . HIS A 1 177 ? -16.003 17.863 -19.888 1.00 67.62 177 HIS A N 1
ATOM 1396 C CA . HIS A 1 177 ? -15.221 18.965 -19.328 1.00 67.62 177 HIS A CA 1
ATOM 1397 C C . HIS A 1 177 ? -13.870 18.479 -18.795 1.00 67.62 177 HIS A C 1
ATOM 1399 O O . HIS A 1 177 ? -13.791 17.575 -17.960 1.00 67.62 177 HIS A O 1
ATOM 1405 N N . THR A 1 178 ? -12.791 19.117 -19.239 1.00 60.47 178 THR A N 1
ATOM 1406 C CA . THR A 1 178 ? -11.430 18.891 -18.753 1.00 60.47 178 THR A CA 1
ATOM 1407 C C . THR A 1 178 ? -10.851 20.202 -18.242 1.00 60.47 178 THR A C 1
ATOM 1409 O O . THR A 1 178 ? -10.390 21.049 -19.003 1.00 60.47 178 THR A O 1
ATOM 1412 N N . TYR A 1 179 ? -10.823 20.352 -16.921 1.00 66.06 179 TYR A N 1
ATOM 1413 C CA . TYR A 1 179 ? -10.204 21.510 -16.283 1.00 66.06 179 TYR A CA 1
ATOM 1414 C C . TYR A 1 179 ? -8.679 21.391 -16.314 1.00 66.06 179 TYR A C 1
ATOM 1416 O O . TYR A 1 179 ? -8.133 20.347 -15.957 1.00 66.06 179 TYR A O 1
ATOM 1424 N N . LEU A 1 180 ? -7.986 22.463 -16.688 1.00 58.06 180 LEU A N 1
ATOM 1425 C CA . LEU A 1 180 ? -6.528 22.584 -16.707 1.00 58.06 180 LEU A CA 1
ATOM 1426 C C . LEU A 1 180 ? -6.092 23.734 -15.793 1.00 58.06 180 LEU A C 1
ATOM 1428 O O . LEU A 1 180 ? -6.607 24.847 -15.885 1.00 58.06 180 LEU A O 1
ATOM 1432 N N . ALA A 1 181 ? -5.115 23.477 -14.929 1.00 55.78 181 ALA A N 1
ATOM 1433 C CA . ALA A 1 181 ? -4.417 24.500 -14.160 1.00 55.78 181 ALA A CA 1
ATOM 1434 C C . ALA A 1 181 ? -2.918 24.253 -14.321 1.00 55.78 181 ALA A C 1
ATOM 1436 O O . ALA A 1 181 ? -2.443 23.146 -14.070 1.00 55.78 181 ALA A O 1
ATOM 1437 N N . ASP A 1 182 ? -2.192 25.262 -14.804 1.00 52.25 182 ASP A N 1
ATOM 1438 C CA . ASP A 1 182 ? -0.742 25.211 -15.049 1.00 52.25 182 ASP A CA 1
ATOM 1439 C C . ASP A 1 182 ? -0.280 24.001 -15.889 1.00 52.25 182 ASP A C 1
ATOM 1441 O O . ASP A 1 182 ? 0.713 23.340 -15.587 1.00 52.25 182 ASP A O 1
ATOM 1445 N N . GLY A 1 183 ? -1.024 23.680 -16.954 1.00 53.75 183 GLY A N 1
ATOM 1446 C CA . GLY A 1 183 ? -0.704 22.564 -17.855 1.00 53.75 183 GLY A CA 1
ATOM 1447 C C . GLY A 1 183 ? -0.977 21.170 -17.273 1.00 53.75 183 GLY A C 1
ATOM 1448 O O . GLY A 1 183 ? -0.664 20.170 -17.918 1.00 53.75 183 GLY A O 1
ATOM 1449 N N . VAL A 1 184 ? -1.578 21.088 -16.081 1.00 50.31 184 VAL A N 1
ATOM 1450 C CA . VAL A 1 184 ? -1.981 19.839 -15.425 1.00 50.31 184 VAL A CA 1
ATOM 1451 C C . VAL A 1 184 ? -3.498 19.704 -15.479 1.00 50.31 184 VAL A C 1
ATOM 1453 O O . VAL A 1 184 ? -4.233 20.628 -15.131 1.00 50.31 184 VAL A O 1
ATOM 1456 N N . VAL A 1 185 ? -3.973 18.536 -15.914 1.00 56.34 185 VAL A N 1
ATOM 1457 C CA . VAL A 1 185 ? -5.400 18.193 -15.911 1.00 56.34 185 VAL A CA 1
ATOM 1458 C C . VAL A 1 185 ? -5.876 18.089 -14.459 1.00 56.34 185 VAL A C 1
ATOM 1460 O O . VAL A 1 185 ? -5.475 17.186 -13.731 1.00 56.34 185 VAL A O 1
ATOM 1463 N N . VAL A 1 186 ? -6.720 19.032 -14.046 1.00 53.91 186 VAL A N 1
ATOM 1464 C CA . VAL A 1 186 ? -7.307 19.181 -12.702 1.00 53.91 186 VAL A CA 1
ATOM 1465 C C . VAL A 1 186 ? -8.495 18.242 -12.508 1.00 53.91 186 VAL A C 1
ATOM 1467 O O . VAL A 1 186 ? -8.857 17.922 -11.378 1.00 53.91 186 VAL A O 1
ATOM 1470 N N . HIS A 1 187 ? -9.076 17.740 -13.601 1.00 44.47 187 HIS A N 1
ATOM 1471 C CA . HIS A 1 187 ? -10.096 16.694 -13.566 1.00 44.47 187 HIS A CA 1
ATOM 1472 C C . HIS A 1 187 ? -9.455 15.303 -13.385 1.00 44.47 187 HIS A C 1
ATOM 1474 O O . HIS A 1 187 ? -9.599 14.408 -14.207 1.00 44.47 187 HIS A O 1
ATOM 1480 N N . ASN A 1 188 ? -8.629 15.182 -12.344 1.00 49.47 188 ASN A N 1
ATOM 1481 C CA . ASN A 1 188 ? -8.093 13.981 -11.703 1.00 49.47 188 ASN A CA 1
ATOM 1482 C C . ASN A 1 188 ? -7.251 14.475 -10.513 1.00 49.47 188 ASN A C 1
ATOM 1484 O O . ASN A 1 188 ? -6.527 15.458 -10.653 1.00 49.47 188 ASN A O 1
ATOM 1488 N N . SER A 1 189 ? -7.353 13.836 -9.338 1.00 53.62 189 SER A N 1
ATOM 1489 C CA . SER A 1 189 ? -6.600 14.269 -8.145 1.00 53.62 189 SER A CA 1
ATOM 1490 C C . SER A 1 189 ? -5.114 14.492 -8.493 1.00 53.62 189 SER A C 1
ATOM 1492 O O . SER A 1 189 ? -4.501 13.584 -9.063 1.00 53.62 189 SER A O 1
ATOM 1494 N N . PRO A 1 190 ? -4.512 15.650 -8.148 1.00 57.59 190 PRO A N 1
ATOM 1495 C CA . PRO A 1 190 ? -3.098 15.933 -8.419 1.00 57.59 190 PRO A CA 1
ATOM 1496 C C . PRO A 1 190 ? -2.150 15.046 -7.590 1.00 57.59 190 PRO A C 1
ATOM 1498 O O . PRO A 1 190 ? -0.931 15.071 -7.772 1.00 57.59 190 PRO A O 1
ATOM 1501 N N . GLU A 1 191 ? -2.695 14.256 -6.663 1.00 62.22 191 GLU A N 1
ATOM 1502 C CA . GLU A 1 191 ? -1.950 13.339 -5.811 1.00 62.22 191 GLU A CA 1
ATOM 1503 C C . GLU A 1 191 ? -1.353 12.188 -6.633 1.00 62.22 191 GLU A C 1
ATOM 1505 O O . GLU A 1 191 ? -2.015 11.219 -7.009 1.00 62.22 191 GLU A O 1
ATOM 1510 N N . THR A 1 192 ? -0.049 12.286 -6.887 1.00 60.19 192 THR A N 1
ATOM 1511 C CA . THR A 1 192 ? 0.734 11.243 -7.553 1.00 60.19 192 THR A CA 1
ATOM 1512 C C . THR A 1 192 ? 1.529 10.455 -6.512 1.00 60.19 192 THR A C 1
ATOM 1514 O O . THR A 1 192 ? 2.238 11.031 -5.690 1.00 60.19 192 THR A O 1
ATOM 1517 N N . THR A 1 193 ? 1.433 9.122 -6.535 1.00 65.38 193 THR A N 1
ATOM 1518 C CA . THR A 1 193 ? 2.272 8.251 -5.693 1.00 65.38 193 THR A CA 1
ATOM 1519 C C . THR A 1 193 ? 3.701 8.206 -6.249 1.00 65.38 193 THR A C 1
ATOM 1521 O O . THR A 1 193 ? 3.888 8.114 -7.462 1.00 65.38 193 THR A O 1
ATOM 1524 N N . SER A 1 194 ? 4.717 8.258 -5.384 1.00 54.41 194 SER A N 1
ATOM 1525 C CA . SER A 1 194 ? 6.120 8.079 -5.783 1.00 54.41 194 SER A CA 1
ATOM 1526 C C . SER A 1 194 ? 6.388 6.649 -6.290 1.00 54.41 194 SER A C 1
ATOM 1528 O O . SER A 1 194 ? 5.664 5.716 -5.947 1.00 54.41 194 SER A O 1
ATOM 1530 N N . GLY A 1 195 ? 7.422 6.465 -7.124 1.00 60.62 195 GLY A N 1
ATOM 1531 C CA . GLY A 1 195 ? 7.731 5.160 -7.744 1.00 60.62 195 GLY A CA 1
ATOM 1532 C C . GLY A 1 195 ? 7.109 4.939 -9.131 1.00 60.62 195 GLY A C 1
ATOM 1533 O O . GLY A 1 195 ? 6.818 3.806 -9.512 1.00 60.62 195 GLY A O 1
ATOM 1534 N N . GLY A 1 196 ? 6.876 6.024 -9.877 1.00 62.12 196 GLY A N 1
ATOM 1535 C CA . GLY A 1 196 ? 6.457 5.964 -11.277 1.00 62.12 196 GLY A CA 1
ATOM 1536 C C . GLY A 1 196 ? 5.045 5.407 -11.487 1.00 62.12 196 GLY A C 1
ATOM 1537 O O . GLY A 1 196 ? 4.204 5.367 -10.589 1.00 62.12 196 GLY A O 1
ATOM 1538 N N . ARG A 1 197 ? 4.754 4.988 -12.724 1.00 63.78 197 ARG A N 1
ATOM 1539 C CA . ARG A 1 197 ? 3.435 4.439 -13.095 1.00 63.78 197 ARG A CA 1
ATOM 1540 C C . ARG A 1 197 ? 3.333 2.932 -12.854 1.00 63.78 197 ARG A C 1
ATOM 1542 O O . ARG A 1 197 ? 2.216 2.430 -12.751 1.00 63.78 197 ARG A O 1
ATOM 1549 N N . ALA A 1 198 ? 4.456 2.220 -12.740 1.00 61.25 198 ALA A N 1
ATOM 1550 C CA . ALA A 1 198 ? 4.494 0.763 -12.637 1.00 61.25 198 ALA A CA 1
ATOM 1551 C C . ALA A 1 198 ? 3.725 0.249 -11.409 1.00 61.25 198 ALA A C 1
ATOM 1553 O O . ALA A 1 198 ? 2.844 -0.601 -11.547 1.00 61.25 198 ALA A O 1
ATOM 1554 N N . LEU A 1 199 ? 3.965 0.819 -10.222 1.00 70.81 199 LEU A N 1
ATOM 1555 C CA . LEU A 1 199 ? 3.340 0.366 -8.973 1.00 70.81 199 LEU A CA 1
ATOM 1556 C C . LEU A 1 199 ? 1.801 0.395 -9.029 1.00 70.81 199 LEU A C 1
ATOM 1558 O O . LEU A 1 199 ? 1.138 -0.514 -8.524 1.00 70.81 199 LEU A O 1
ATOM 1562 N N . LYS A 1 200 ? 1.218 1.388 -9.721 1.00 72.38 200 LYS A N 1
ATOM 1563 C CA . LYS A 1 200 ? -0.234 1.463 -9.962 1.00 72.38 200 LYS A CA 1
ATOM 1564 C C . LYS A 1 200 ? -0.755 0.221 -10.687 1.00 72.38 200 LYS A C 1
ATOM 1566 O O . LYS A 1 200 ? -1.881 -0.188 -10.406 1.00 72.38 200 LYS A O 1
ATOM 1571 N N . PHE A 1 201 ? 0.022 -0.385 -11.583 1.00 65.38 201 PHE A N 1
ATOM 1572 C CA . PHE A 1 201 ? -0.361 -1.582 -12.338 1.00 65.38 201 PHE A CA 1
ATOM 1573 C C . PHE A 1 201 ? -0.042 -2.884 -11.586 1.00 65.38 201 PHE A C 1
ATOM 1575 O O . PHE A 1 201 ? -0.917 -3.759 -11.521 1.00 65.38 201 PHE A O 1
ATOM 1582 N N . TYR A 1 202 ? 1.134 -2.968 -10.951 1.00 71.62 202 TYR A N 1
ATOM 1583 C CA . TYR A 1 202 ? 1.593 -4.154 -10.214 1.00 71.62 202 TYR A CA 1
ATOM 1584 C C . TYR A 1 202 ? 0.785 -4.428 -8.941 1.00 71.62 202 TYR A C 1
ATOM 1586 O O . TYR A 1 202 ? 0.434 -5.577 -8.689 1.00 71.62 202 TYR A O 1
ATOM 1594 N N . ALA A 1 203 ? 0.409 -3.399 -8.174 1.00 76.69 203 ALA A N 1
ATOM 1595 C CA . ALA A 1 203 ? -0.304 -3.597 -6.913 1.00 76.69 203 ALA A CA 1
ATOM 1596 C C . ALA A 1 203 ? -1.661 -4.298 -7.121 1.00 76.69 203 ALA A C 1
ATOM 1598 O O . ALA A 1 203 ? -2.489 -3.835 -7.915 1.00 76.69 203 ALA A O 1
ATOM 1599 N N . SER A 1 204 ? -1.909 -5.397 -6.407 1.00 80.94 204 SER A N 1
ATOM 1600 C CA . SER A 1 204 ? -3.202 -6.101 -6.427 1.00 80.94 204 SER A CA 1
ATOM 1601 C C . SER A 1 204 ? -4.282 -5.336 -5.664 1.00 80.94 204 SER A C 1
ATOM 1603 O O . SER A 1 204 ? -5.426 -5.278 -6.109 1.00 80.94 204 SER A O 1
ATOM 1605 N N . ILE A 1 205 ? -3.901 -4.691 -4.560 1.00 83.94 205 ILE A N 1
ATOM 1606 C CA . ILE A 1 205 ? -4.760 -3.831 -3.745 1.00 83.94 205 ILE A CA 1
ATOM 1607 C C . ILE A 1 205 ? -4.043 -2.496 -3.538 1.00 83.94 205 ILE A C 1
ATOM 1609 O O . ILE A 1 205 ? -2.834 -2.461 -3.315 1.00 83.94 205 ILE A O 1
ATOM 1613 N N . ARG A 1 206 ? -4.780 -1.388 -3.631 1.00 88.62 206 ARG A N 1
ATOM 1614 C CA . ARG A 1 206 ? -4.311 -0.053 -3.247 1.00 88.62 206 ARG A CA 1
ATOM 1615 C C . ARG A 1 206 ? -5.340 0.577 -2.330 1.00 88.62 206 ARG A C 1
ATOM 1617 O O . ARG A 1 206 ? -6.530 0.573 -2.641 1.00 88.62 206 ARG A O 1
ATOM 1624 N N . MET A 1 207 ? -4.851 1.139 -1.239 1.00 91.31 207 MET A N 1
ATOM 1625 C CA . MET A 1 207 ? -5.651 1.809 -0.226 1.00 91.31 207 MET A CA 1
ATOM 1626 C C . MET A 1 207 ? -5.172 3.253 -0.113 1.00 91.31 207 MET A C 1
ATOM 1628 O O . MET A 1 207 ? -3.968 3.498 -0.055 1.00 91.31 207 MET A O 1
ATOM 1632 N N . ASP A 1 208 ? -6.111 4.188 -0.135 1.00 89.94 208 ASP A N 1
ATOM 1633 C CA . ASP A 1 208 ? -5.890 5.593 0.186 1.00 89.94 208 ASP A CA 1
ATOM 1634 C C . ASP A 1 208 ? -6.281 5.802 1.650 1.00 89.94 208 ASP A C 1
ATOM 1636 O O . ASP A 1 208 ? -7.425 5.546 2.023 1.00 89.94 208 ASP A O 1
ATOM 1640 N N . VAL A 1 209 ? -5.318 6.193 2.483 1.00 91.50 209 VAL A N 1
ATOM 1641 C CA . VAL A 1 209 ? -5.477 6.344 3.933 1.00 91.50 209 VAL A CA 1
ATOM 1642 C C . VAL A 1 209 ? -5.442 7.828 4.257 1.00 91.50 209 VAL A C 1
ATOM 1644 O O . VAL A 1 209 ? -4.432 8.494 4.032 1.00 91.50 209 VAL A O 1
ATOM 1647 N N . ARG A 1 210 ? -6.533 8.345 4.822 1.00 90.88 210 ARG A N 1
ATOM 1648 C CA . ARG A 1 210 ? -6.679 9.756 5.179 1.00 90.88 210 ARG A CA 1
ATOM 1649 C C . ARG A 1 210 ? -7.065 9.900 6.641 1.00 90.88 210 ARG A C 1
ATOM 1651 O O . ARG A 1 210 ? -7.919 9.183 7.151 1.00 90.88 210 ARG A O 1
ATOM 1658 N N . ARG A 1 211 ? -6.445 10.864 7.316 1.00 91.69 211 ARG A N 1
ATOM 1659 C CA . ARG A 1 211 ? -6.858 11.290 8.655 1.00 91.69 211 ARG A CA 1
ATOM 1660 C C . ARG A 1 211 ? -8.108 12.163 8.528 1.00 91.69 211 ARG A C 1
ATOM 1662 O O . ARG A 1 211 ? -8.072 13.136 7.781 1.00 91.69 211 ARG A O 1
ATOM 1669 N N . THR A 1 212 ? -9.158 11.840 9.277 1.00 91.50 212 THR A N 1
ATOM 1670 C CA . THR A 1 212 ? -10.421 12.595 9.285 1.00 91.50 212 THR A CA 1
ATOM 1671 C C . THR A 1 212 ? -10.464 13.539 10.481 1.00 91.50 212 THR A C 1
ATOM 1673 O O . THR A 1 212 ? -10.428 14.754 10.318 1.00 91.50 212 THR A O 1
ATOM 1676 N N . GLU A 1 213 ? -10.454 12.992 11.697 1.00 91.12 213 GLU A N 1
ATOM 1677 C CA . GLU A 1 213 ? -10.666 13.757 12.929 1.00 91.12 213 GLU A CA 1
ATOM 1678 C C . GLU A 1 213 ? -9.626 13.407 13.994 1.00 91.12 213 GLU A C 1
ATOM 1680 O O . GLU A 1 213 ? -8.942 12.385 13.925 1.00 91.12 213 GLU A O 1
ATOM 1685 N N . THR A 1 214 ? -9.477 14.289 14.981 1.00 90.31 214 THR A N 1
ATOM 1686 C CA . THR A 1 214 ? -8.583 14.067 16.124 1.00 90.31 214 THR A CA 1
ATOM 1687 C C . THR A 1 214 ? -9.413 13.676 17.328 1.00 90.31 214 THR A C 1
ATOM 1689 O O . THR A 1 214 ? -10.282 14.438 17.743 1.00 90.31 214 THR A O 1
ATOM 1692 N N . ILE A 1 215 ? -9.121 12.514 17.897 1.00 87.19 215 ILE A N 1
ATOM 1693 C CA . ILE A 1 215 ? -9.787 12.006 19.090 1.00 87.19 215 ILE A CA 1
ATOM 1694 C C . ILE A 1 215 ? -9.122 12.668 20.292 1.00 87.19 215 ILE A C 1
ATOM 1696 O O . ILE A 1 215 ? -7.916 12.515 20.510 1.00 87.19 215 ILE A O 1
ATOM 1700 N N . LYS A 1 216 ? -9.907 13.430 21.052 1.00 88.06 216 LYS A N 1
ATOM 1701 C CA . LYS A 1 216 ? -9.458 14.116 22.263 1.00 88.06 216 LYS A CA 1
ATOM 1702 C C . LYS A 1 216 ? -10.155 13.535 23.483 1.00 88.06 216 LYS A C 1
ATOM 1704 O O . LYS A 1 216 ? -11.353 13.268 23.434 1.00 88.06 216 LYS A O 1
ATOM 1709 N N . GLN A 1 217 ? -9.418 13.407 24.576 1.00 83.62 217 GLN A N 1
ATOM 1710 C CA . GLN A 1 217 ? -9.960 13.085 25.889 1.00 83.62 217 GLN A CA 1
ATOM 1711 C C . GLN A 1 217 ? -9.642 14.257 26.817 1.00 83.62 217 GLN A C 1
ATOM 1713 O O . GLN A 1 217 ? -8.491 14.485 27.182 1.00 83.62 217 GLN A O 1
ATOM 1718 N N . GLY A 1 218 ? -10.658 15.065 27.124 1.00 85.69 218 GLY A N 1
ATOM 1719 C CA . GLY A 1 218 ? -10.452 16.352 27.789 1.00 85.69 218 GLY A CA 1
ATOM 1720 C C . GLY A 1 218 ? -9.590 17.287 26.933 1.00 85.69 218 GLY A C 1
ATOM 1721 O O . GLY A 1 218 ? -9.966 17.641 25.814 1.00 85.69 218 GLY A O 1
ATOM 1722 N N . THR A 1 219 ? -8.430 17.678 27.455 1.00 85.56 219 THR A N 1
ATOM 1723 C CA . THR A 1 219 ? -7.460 18.568 26.796 1.00 85.56 219 THR A CA 1
ATOM 1724 C C . THR A 1 219 ? -6.411 17.834 25.956 1.00 85.56 219 THR A C 1
ATOM 1726 O O . THR A 1 219 ? -5.746 18.472 25.137 1.00 85.56 219 THR A O 1
ATOM 1729 N N . GLU A 1 220 ? -6.266 16.516 26.108 1.00 86.75 220 GLU A N 1
ATOM 1730 C CA . GLU A 1 220 ? -5.208 15.739 25.456 1.00 86.75 220 GLU A CA 1
ATOM 1731 C C . GLU A 1 220 ? -5.685 15.061 24.164 1.00 86.75 220 GLU A C 1
ATOM 1733 O O . GLU A 1 220 ? -6.821 14.598 24.050 1.00 86.75 220 GLU A O 1
ATOM 1738 N N . SER A 1 221 ? -4.806 15.007 23.159 1.00 88.00 221 SER A N 1
ATOM 1739 C CA . SER A 1 221 ? -5.056 14.319 21.887 1.00 88.00 221 SER A CA 1
ATOM 1740 C C . SER A 1 221 ? -4.632 12.857 22.001 1.00 88.00 221 SER A C 1
ATOM 1742 O O . SER A 1 221 ? -3.443 12.558 21.928 1.00 88.00 221 SER A O 1
ATOM 1744 N N . VAL A 1 222 ? -5.602 11.953 22.119 1.00 88.56 222 VAL A N 1
ATOM 1745 C CA . VAL A 1 222 ? -5.375 10.524 22.401 1.00 88.56 222 VAL A CA 1
ATOM 1746 C C . VAL A 1 222 ? -5.300 9.680 21.121 1.00 88.56 222 VAL A C 1
ATOM 1748 O O . VAL A 1 222 ? -4.707 8.602 21.111 1.00 88.56 222 VAL A O 1
ATOM 1751 N N . GLY A 1 223 ? -5.836 10.166 19.998 1.00 90.00 223 GLY A N 1
ATOM 1752 C CA . GLY A 1 223 ? -5.768 9.429 18.737 1.00 90.00 223 GLY A CA 1
ATOM 1753 C C . GLY A 1 223 ? -6.305 10.180 17.527 1.00 90.00 223 GLY A C 1
ATOM 1754 O O . GLY A 1 223 ? -6.567 11.384 17.568 1.00 90.00 223 GLY A O 1
ATOM 1755 N N . VAL A 1 224 ? -6.474 9.455 16.424 1.00 92.62 224 VAL A N 1
ATOM 1756 C CA . VAL A 1 224 ? -7.023 9.969 15.166 1.00 92.62 224 VAL A CA 1
ATOM 1757 C C . VAL A 1 224 ? -8.024 9.002 14.555 1.00 92.62 224 VAL A C 1
ATOM 1759 O O . VAL A 1 224 ? -7.752 7.810 14.415 1.00 92.62 224 VAL A O 1
ATOM 1762 N N . ARG A 1 225 ? -9.164 9.537 14.123 1.00 91.75 225 ARG A N 1
ATOM 1763 C CA . ARG A 1 225 ? -10.106 8.805 13.282 1.00 91.75 225 ARG A CA 1
ATOM 1764 C C . ARG A 1 225 ? -9.566 8.794 11.860 1.00 91.75 225 ARG A C 1
ATOM 1766 O O . ARG A 1 225 ? -9.250 9.849 11.301 1.00 91.75 225 ARG A O 1
ATOM 1773 N N . THR A 1 226 ? -9.419 7.604 11.299 1.00 93.31 226 THR A N 1
ATOM 1774 C CA . THR A 1 226 ? -8.791 7.379 9.997 1.00 93.31 226 THR A CA 1
ATOM 1775 C C . THR A 1 226 ? -9.799 6.750 9.052 1.00 93.31 226 THR A C 1
ATOM 1777 O O . THR A 1 226 ? -10.467 5.778 9.396 1.00 93.31 226 THR A O 1
ATOM 1780 N N . LYS A 1 227 ? -9.888 7.305 7.846 1.00 93.75 227 LYS A N 1
ATOM 1781 C CA . LYS A 1 227 ? -10.700 6.792 6.752 1.00 93.75 227 LYS A CA 1
ATOM 1782 C C . LYS A 1 227 ? -9.801 6.160 5.701 1.00 93.75 227 LYS A C 1
ATOM 1784 O O . LYS A 1 227 ? -8.845 6.776 5.232 1.00 93.75 227 LYS A O 1
ATOM 1789 N N . VAL A 1 228 ? -10.120 4.932 5.316 1.00 94.50 228 VAL A N 1
ATOM 1790 C CA . VAL A 1 228 ? -9.394 4.173 4.301 1.00 94.50 228 VAL A CA 1
ATOM 1791 C C . VAL A 1 228 ? -10.321 3.872 3.139 1.00 94.50 228 VAL A C 1
ATOM 1793 O O . VAL A 1 228 ? -11.362 3.248 3.319 1.00 94.50 228 VAL A O 1
ATOM 1796 N N . LYS A 1 229 ? -9.932 4.280 1.933 1.00 93.31 229 LYS A N 1
ATOM 1797 C CA . LYS A 1 229 ? -10.648 3.982 0.692 1.00 93.31 229 LYS A CA 1
ATOM 1798 C C . LYS A 1 229 ? -9.863 2.993 -0.150 1.00 93.31 229 LYS A C 1
ATOM 1800 O O . LYS A 1 229 ? -8.705 3.226 -0.490 1.00 93.31 229 LYS A O 1
ATOM 1805 N N . VAL A 1 230 ? -10.497 1.900 -0.556 1.00 92.19 230 VAL A N 1
ATOM 1806 C CA . VAL A 1 230 ? -9.872 0.913 -1.442 1.00 92.19 230 VAL A CA 1
ATOM 1807 C C . VAL A 1 230 ? -9.942 1.414 -2.887 1.00 92.19 230 VAL A C 1
ATOM 1809 O O . VAL A 1 230 ? -10.901 1.157 -3.603 1.00 92.19 230 VAL A O 1
ATOM 1812 N N . VAL A 1 231 ? -8.925 2.148 -3.342 1.00 90.38 231 VAL A N 1
ATOM 1813 C CA . VAL A 1 231 ? -8.896 2.750 -4.693 1.00 90.38 231 VAL A CA 1
ATOM 1814 C C . VAL A 1 231 ? -8.586 1.750 -5.812 1.00 90.38 231 VAL A C 1
ATOM 1816 O O . VAL A 1 231 ? -8.845 2.027 -6.980 1.00 90.38 231 VAL A O 1
ATOM 1819 N N . LYS A 1 232 ? -8.011 0.587 -5.485 1.00 87.12 232 LYS A N 1
ATOM 1820 C CA . LYS A 1 232 ? -7.817 -0.529 -6.423 1.00 87.12 232 LYS A CA 1
ATOM 1821 C C . LYS A 1 232 ? -7.960 -1.844 -5.675 1.00 87.12 232 LYS A C 1
ATOM 1823 O O . LYS A 1 232 ? -7.356 -2.004 -4.619 1.00 87.12 232 LYS A O 1
ATOM 1828 N N . ASN A 1 233 ? -8.683 -2.794 -6.250 1.00 88.44 233 ASN A N 1
ATOM 1829 C CA . ASN A 1 233 ? -8.783 -4.151 -5.736 1.00 88.44 233 ASN A CA 1
ATOM 1830 C C . ASN A 1 233 ? -8.964 -5.119 -6.912 1.00 88.44 233 ASN A C 1
ATOM 1832 O O . ASN A 1 233 ? -9.875 -4.931 -7.712 1.00 88.44 233 ASN A O 1
ATOM 1836 N N . LYS A 1 234 ? -8.068 -6.103 -7.050 1.00 85.69 234 LYS A N 1
ATOM 1837 C CA . LYS A 1 234 ? -8.162 -7.171 -8.064 1.00 85.69 234 LYS A CA 1
ATOM 1838 C C . LYS A 1 234 ? -8.886 -8.430 -7.561 1.00 85.69 234 LYS A C 1
ATOM 1840 O O . LYS A 1 234 ? -9.122 -9.327 -8.357 1.00 85.69 234 LYS A O 1
ATOM 1845 N N . LEU A 1 235 ? -9.178 -8.522 -6.261 1.00 81.44 235 LEU A N 1
ATOM 1846 C CA . LEU A 1 235 ? -9.736 -9.723 -5.620 1.00 81.44 235 LEU A CA 1
ATOM 1847 C C . LEU A 1 235 ? -11.218 -9.579 -5.257 1.00 81.44 235 LEU A C 1
ATOM 1849 O O . LEU A 1 235 ? -11.924 -10.575 -5.154 1.00 81.44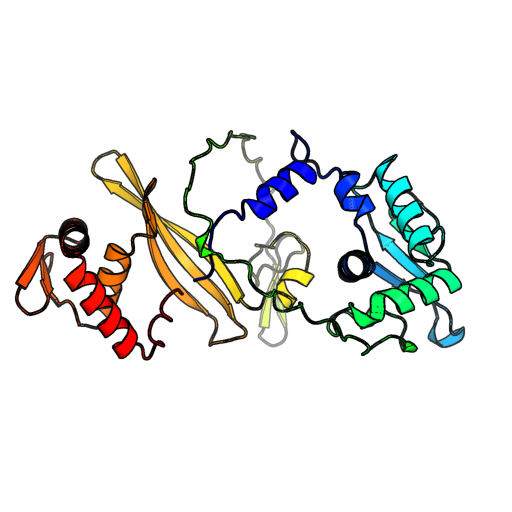 235 LEU A O 1
ATOM 1853 N N . ALA A 1 236 ? -11.686 -8.353 -5.036 1.00 82.00 236 ALA A N 1
ATOM 1854 C CA . ALA A 1 236 ? -13.065 -8.051 -4.669 1.00 82.00 236 ALA A CA 1
ATOM 1855 C C . ALA A 1 236 ? -13.464 -6.660 -5.203 1.00 82.00 236 ALA A C 1
ATOM 1857 O O . ALA A 1 236 ? -12.591 -5.928 -5.686 1.00 82.00 236 ALA A O 1
ATOM 1858 N N . PRO A 1 237 ? -14.748 -6.261 -5.113 1.00 85.12 237 PRO A N 1
ATOM 1859 C CA . PRO A 1 237 ? -15.197 -4.953 -5.577 1.00 85.12 237 PRO A CA 1
ATOM 1860 C C . PRO A 1 237 ? -14.387 -3.794 -4.955 1.00 85.12 237 PRO A C 1
ATOM 1862 O O . PRO A 1 237 ? -14.238 -3.742 -3.728 1.00 85.12 237 PRO A O 1
ATOM 1865 N N . PRO A 1 238 ? -13.827 -2.879 -5.770 1.00 87.88 238 PRO A N 1
ATOM 1866 C CA . PRO A 1 238 ? -13.100 -1.708 -5.284 1.00 87.88 238 PRO A CA 1
ATOM 1867 C C . PRO A 1 238 ? -14.050 -0.608 -4.772 1.00 87.88 238 PRO A C 1
ATOM 1869 O O . PRO A 1 238 ? -15.267 -0.748 -4.794 1.00 87.88 238 PRO A O 1
ATOM 1872 N N . PHE A 1 239 ? -13.467 0.501 -4.314 1.00 88.12 239 PHE A N 1
ATOM 1873 C CA . PHE A 1 239 ? -14.114 1.738 -3.852 1.00 88.12 239 PHE A CA 1
ATOM 1874 C C . PHE A 1 239 ? -14.921 1.656 -2.559 1.00 88.12 239 PHE A C 1
ATOM 1876 O O . PHE A 1 239 ? -15.570 2.630 -2.188 1.00 88.12 239 PHE A O 1
ATOM 1883 N N . ARG A 1 240 ? -14.809 0.547 -1.826 1.00 89.19 240 ARG A N 1
ATOM 1884 C CA . ARG A 1 240 ? -15.296 0.475 -0.449 1.00 89.19 240 ARG A CA 1
ATOM 1885 C C . ARG A 1 240 ? -14.453 1.349 0.473 1.00 89.19 240 ARG A C 1
ATOM 1887 O O . ARG A 1 240 ? -13.245 1.515 0.267 1.00 89.19 240 ARG A O 1
ATOM 1894 N N . GLU A 1 241 ? -15.112 1.887 1.485 1.00 92.31 241 GLU A N 1
ATOM 1895 C CA . GLU A 1 241 ? -14.526 2.763 2.490 1.00 92.31 241 GLU A CA 1
ATOM 1896 C C . GLU A 1 241 ? -14.655 2.094 3.861 1.00 92.31 241 GLU A C 1
ATOM 1898 O O . GLU A 1 241 ? -15.617 1.373 4.115 1.00 92.31 241 GLU A O 1
ATOM 1903 N N . ALA A 1 242 ? -13.658 2.291 4.714 1.00 90.69 242 ALA A N 1
ATOM 1904 C CA . ALA A 1 242 ? -13.654 1.828 6.093 1.00 90.69 242 ALA A CA 1
ATOM 1905 C C . ALA A 1 242 ? -13.191 2.971 6.994 1.00 90.69 242 ALA A C 1
ATOM 1907 O O . ALA A 1 242 ? -12.230 3.672 6.667 1.00 90.69 242 ALA A O 1
ATOM 1908 N N . GLU A 1 243 ? -13.859 3.146 8.126 1.00 91.56 243 GLU A N 1
ATOM 1909 C CA . GLU A 1 243 ? -13.485 4.118 9.148 1.00 91.56 243 GLU A CA 1
ATOM 1910 C C . GLU A 1 243 ? -13.137 3.389 10.436 1.00 91.56 243 GLU A C 1
ATOM 1912 O O . GLU A 1 243 ? -13.850 2.482 10.857 1.00 91.56 243 GLU A O 1
ATOM 1917 N N . PHE A 1 244 ? -12.024 3.774 11.050 1.00 92.25 244 PHE A N 1
ATOM 1918 C CA . PHE A 1 244 ? -11.604 3.222 12.330 1.00 92.25 244 PHE A CA 1
ATOM 1919 C C . PHE A 1 244 ? -10.759 4.222 13.111 1.00 92.25 244 PHE A C 1
ATOM 1921 O O . PHE A 1 244 ? -10.137 5.137 12.559 1.00 92.25 244 PHE A O 1
ATOM 1928 N N . ASP A 1 245 ? -10.721 4.013 14.420 1.00 89.62 245 ASP A N 1
ATOM 1929 C CA . ASP A 1 245 ? -9.959 4.843 15.339 1.00 89.62 245 ASP A CA 1
ATOM 1930 C C . ASP A 1 245 ? -8.548 4.277 15.515 1.00 89.62 245 ASP A C 1
ATOM 1932 O O . ASP A 1 245 ? -8.366 3.089 15.794 1.00 89.62 245 ASP A O 1
ATOM 1936 N N . VAL A 1 246 ? -7.543 5.141 15.376 1.00 90.38 246 VAL A N 1
ATOM 1937 C CA . VAL A 1 246 ? -6.138 4.833 15.655 1.00 90.38 246 VAL A CA 1
ATOM 1938 C C . VAL A 1 246 ? -5.731 5.581 16.918 1.00 90.38 246 VAL A C 1
ATOM 1940 O O . VAL A 1 246 ? -5.600 6.806 16.909 1.00 90.38 246 VAL A O 1
ATOM 1943 N N . ILE A 1 247 ? -5.544 4.841 18.005 1.00 88.62 247 ILE A N 1
ATOM 1944 C CA . ILE A 1 247 ? -5.141 5.369 19.308 1.00 88.62 247 ILE A CA 1
ATOM 1945 C C . ILE A 1 247 ? -3.614 5.376 19.395 1.00 88.62 247 ILE A C 1
ATOM 1947 O O . ILE A 1 247 ? -2.948 4.408 19.016 1.00 88.62 247 ILE A O 1
ATOM 1951 N N . TYR A 1 248 ? -3.037 6.480 19.868 1.00 85.12 248 TYR A N 1
ATOM 1952 C CA . TYR A 1 248 ? -1.589 6.590 20.020 1.00 85.12 248 TYR A CA 1
ATOM 1953 C C . TYR A 1 248 ? -1.096 5.618 21.100 1.00 85.12 248 TYR A C 1
ATOM 1955 O O . TYR A 1 248 ? -1.608 5.610 22.211 1.00 85.12 248 TYR A O 1
ATOM 1963 N N . GLY A 1 249 ? -0.113 4.778 20.767 1.00 82.62 249 GLY A N 1
ATOM 1964 C CA . GLY A 1 249 ? 0.434 3.757 21.674 1.00 82.62 249 GLY A CA 1
ATOM 1965 C C . GLY A 1 249 ? -0.271 2.395 21.626 1.00 82.62 249 GLY A C 1
ATOM 1966 O O . GLY A 1 249 ? 0.384 1.390 21.874 1.00 82.62 249 GLY A O 1
ATOM 1967 N N . GLU A 1 250 ? -1.545 2.335 21.225 1.00 80.56 250 GLU A N 1
ATOM 1968 C CA . GLU A 1 250 ? -2.315 1.077 21.128 1.00 80.56 250 GLU A CA 1
ATOM 1969 C C . GLU A 1 250 ? -2.520 0.598 19.680 1.00 80.56 250 GLU A C 1
ATOM 1971 O O . GLU A 1 250 ? -2.632 -0.600 19.423 1.00 80.56 250 GLU A O 1
ATOM 1976 N N . GLY A 1 251 ? -2.557 1.518 18.711 1.00 86.56 251 GLY A N 1
ATOM 1977 C CA . GLY A 1 251 ? -2.832 1.206 17.308 1.00 86.56 251 GLY A CA 1
ATOM 1978 C C . GLY A 1 251 ? -4.325 1.236 16.968 1.00 86.56 251 GLY A C 1
ATOM 1979 O O . GLY A 1 251 ? -5.077 2.068 17.475 1.00 86.56 251 GLY A O 1
ATOM 1980 N N . ILE A 1 252 ? -4.752 0.378 16.036 1.00 88.62 252 ILE A N 1
ATOM 1981 C CA . ILE A 1 252 ? -6.145 0.337 15.562 1.00 88.62 252 ILE A CA 1
ATOM 1982 C C . ILE A 1 252 ? -7.038 -0.244 16.659 1.00 88.62 252 ILE A C 1
ATOM 1984 O O . ILE A 1 252 ? -6.859 -1.385 17.087 1.00 88.62 252 ILE A O 1
ATOM 1988 N N . SER A 1 253 ? -8.044 0.517 17.083 1.00 87.75 253 SER A N 1
ATOM 1989 C CA . SER A 1 253 ? -8.957 0.073 18.130 1.00 87.75 253 SER A CA 1
ATOM 1990 C C . SER A 1 253 ? -9.985 -0.925 17.591 1.00 87.75 253 SER A C 1
ATOM 1992 O O . SER A 1 253 ? -11.012 -0.559 17.008 1.00 87.75 253 SER A O 1
ATOM 1994 N N . LYS A 1 254 ? -9.721 -2.216 17.821 1.00 88.50 254 LYS A N 1
ATOM 1995 C CA . LYS A 1 254 ? -10.629 -3.305 17.436 1.00 88.50 254 LYS A CA 1
ATOM 1996 C C . LYS A 1 254 ? -11.996 -3.178 18.110 1.00 88.50 254 LYS A C 1
ATOM 1998 O O . LYS A 1 254 ? -13.008 -3.280 17.428 1.00 88.50 254 LYS A O 1
ATOM 2003 N N . ALA A 1 255 ? -12.028 -2.905 19.416 1.00 89.19 255 ALA A N 1
ATOM 2004 C CA . ALA A 1 255 ? -13.275 -2.763 20.170 1.00 89.19 255 ALA A CA 1
ATOM 2005 C C . ALA A 1 255 ? -14.157 -1.625 19.632 1.00 89.19 255 ALA A C 1
ATOM 2007 O O . ALA A 1 255 ? -15.356 -1.817 19.463 1.00 89.19 255 ALA A O 1
ATOM 2008 N N . ALA A 1 256 ? -13.563 -0.477 19.282 1.00 90.00 256 ALA A N 1
ATOM 2009 C CA . ALA A 1 256 ? -14.301 0.636 18.681 1.00 90.00 256 ALA A CA 1
ATOM 2010 C C . ALA A 1 256 ? -14.874 0.270 17.302 1.00 90.00 256 ALA A C 1
ATOM 2012 O O . ALA A 1 256 ? -16.025 0.571 17.007 1.00 90.00 256 ALA A O 1
ATOM 2013 N N . THR A 1 257 ? -14.086 -0.431 16.483 1.00 90.94 257 THR A N 1
ATOM 2014 C CA . THR A 1 257 ? -14.512 -0.865 15.142 1.00 90.94 257 THR A CA 1
ATOM 2015 C C . THR A 1 257 ? -15.647 -1.891 15.221 1.00 90.94 257 THR A C 1
ATOM 2017 O O . THR A 1 257 ? -16.609 -1.813 14.465 1.00 90.94 257 THR A O 1
ATOM 2020 N N . VAL A 1 258 ? -15.559 -2.841 16.156 1.00 90.81 258 VAL A N 1
ATOM 2021 C CA . VAL A 1 258 ? -16.599 -3.852 16.398 1.00 90.81 258 VAL A CA 1
ATOM 2022 C C . VAL A 1 258 ? -17.874 -3.216 16.956 1.00 90.81 258 VAL A C 1
ATOM 2024 O O . VAL A 1 258 ? -18.960 -3.610 16.550 1.00 90.81 258 VAL A O 1
ATOM 2027 N N . 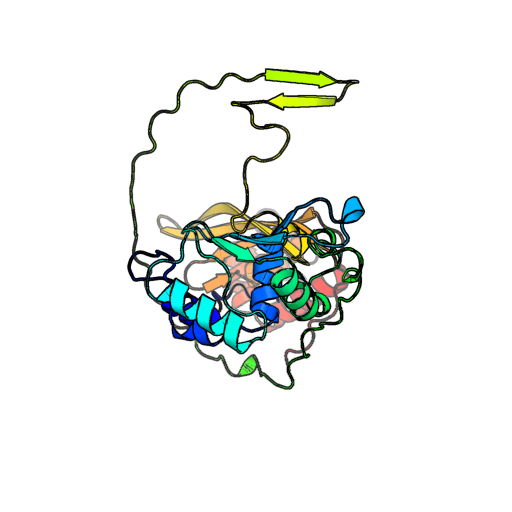LEU A 1 259 ? -17.759 -2.215 17.835 1.00 91.69 259 LEU A N 1
ATOM 2028 C CA . LEU A 1 259 ? -18.902 -1.447 18.334 1.00 91.69 259 LEU A CA 1
ATOM 2029 C C . LEU A 1 259 ? -19.638 -0.740 17.188 1.00 91.69 259 LEU A C 1
ATOM 2031 O O . LEU A 1 259 ? -20.850 -0.882 17.065 1.00 91.69 259 LEU A O 1
ATOM 2035 N N . ASP A 1 260 ? -18.905 -0.025 16.332 1.00 90.81 260 ASP A N 1
ATOM 2036 C CA . ASP A 1 260 ? -19.486 0.691 15.191 1.00 90.81 260 ASP A CA 1
ATOM 2037 C C . ASP A 1 260 ? -20.146 -0.260 14.192 1.00 90.81 260 ASP A C 1
ATOM 2039 O O . ASP A 1 260 ? -21.298 -0.055 13.811 1.00 90.81 260 ASP A O 1
ATOM 2043 N N . ALA A 1 261 ? -19.449 -1.338 13.827 1.00 90.56 261 ALA A N 1
ATOM 2044 C CA . ALA A 1 261 ? -19.995 -2.355 12.938 1.00 90.56 261 ALA A CA 1
ATOM 2045 C C . ALA A 1 261 ? -21.198 -3.075 13.570 1.00 90.56 261 ALA A C 1
ATOM 2047 O O . ALA A 1 261 ? -22.161 -3.388 12.879 1.00 90.56 261 ALA A O 1
ATOM 2048 N N . GLY A 1 262 ? -21.186 -3.307 14.884 1.00 91.00 262 GLY A N 1
ATOM 2049 C CA . GLY A 1 262 ? -22.306 -3.903 15.610 1.00 91.00 262 GLY A CA 1
ATOM 2050 C C . GLY A 1 262 ? -23.553 -3.023 15.585 1.00 91.00 262 GLY A C 1
ATOM 2051 O O . GLY A 1 262 ? -24.655 -3.541 15.424 1.00 91.00 262 GLY A O 1
ATOM 2052 N N . VAL A 1 263 ? -23.390 -1.703 15.684 1.00 92.00 263 VAL A N 1
ATOM 2053 C CA . VAL A 1 263 ? -24.499 -0.747 15.543 1.00 92.00 263 VAL A CA 1
ATOM 2054 C C . VAL A 1 263 ? -25.001 -0.697 14.101 1.00 92.00 263 VAL A C 1
ATOM 2056 O O . VAL A 1 263 ? -26.207 -0.723 13.879 1.00 92.00 263 VAL A O 1
ATOM 2059 N N . GLU A 1 264 ? -24.100 -0.670 13.117 1.00 90.44 264 GLU A N 1
ATOM 2060 C CA . GLU A 1 264 ? -24.463 -0.648 11.693 1.00 90.44 264 GLU A CA 1
ATOM 2061 C C . GLU A 1 264 ? -25.221 -1.914 11.263 1.00 90.44 264 GLU A C 1
ATOM 2063 O O . GLU A 1 264 ? -26.181 -1.831 10.503 1.00 90.44 264 GLU A O 1
ATOM 2068 N N . GLN A 1 265 ? -24.828 -3.080 11.785 1.00 90.31 265 GLN A N 1
ATOM 2069 C CA . GLN A 1 265 ? -25.504 -4.357 11.531 1.00 90.31 265 GLN A CA 1
ATOM 2070 C C . GLN A 1 265 ? -26.736 -4.592 12.425 1.00 90.31 265 GLN A C 1
ATOM 2072 O O . GLN A 1 265 ? -27.354 -5.651 12.338 1.00 90.31 265 GLN A O 1
ATOM 2077 N N . GLY A 1 266 ? -27.093 -3.650 13.307 1.00 89.00 266 GLY A N 1
ATOM 2078 C CA . GLY A 1 266 ? -28.246 -3.775 14.208 1.00 89.00 266 GLY A CA 1
ATOM 2079 C C . GLY A 1 266 ? -28.090 -4.824 15.320 1.00 89.00 266 GLY A C 1
ATOM 2080 O O . GLY A 1 266 ? -29.074 -5.213 15.937 1.00 89.00 266 GLY A O 1
ATOM 2081 N N . LEU A 1 267 ? -26.866 -5.289 15.588 1.00 89.31 267 LEU A N 1
ATOM 2082 C CA . LEU A 1 267 ? -26.550 -6.218 16.683 1.00 89.31 267 LEU A CA 1
ATOM 2083 C C . LEU A 1 267 ? -26.395 -5.500 18.033 1.00 89.31 267 LEU A C 1
ATOM 2085 O O . LEU A 1 267 ? -26.532 -6.125 19.085 1.00 89.31 267 LEU A O 1
ATOM 2089 N N . ILE A 1 268 ? -26.084 -4.202 17.999 1.00 91.88 268 ILE A N 1
ATOM 2090 C CA . ILE A 1 268 ? -26.059 -3.310 19.160 1.00 91.88 268 ILE A CA 1
ATOM 2091 C C . ILE A 1 268 ? -27.105 -2.225 18.944 1.00 91.88 268 ILE A C 1
ATOM 2093 O O . ILE A 1 268 ? -27.070 -1.495 17.954 1.00 91.88 268 ILE A O 1
ATOM 2097 N N . GLU A 1 269 ? -28.001 -2.075 19.909 1.00 91.88 269 GLU A N 1
ATOM 2098 C CA . GLU A 1 269 ? -29.020 -1.037 19.885 1.00 91.88 269 GLU A CA 1
ATOM 2099 C C . GLU A 1 269 ? -28.473 0.250 20.502 1.00 91.88 269 GLU A C 1
ATOM 2101 O O . GLU A 1 269 ? -27.896 0.251 21.592 1.00 91.88 269 GLU A O 1
ATOM 2106 N N . LYS A 1 270 ? -28.671 1.373 19.809 1.00 92.38 270 LYS A N 1
ATOM 2107 C CA . LYS A 1 270 ? -28.295 2.700 20.297 1.00 92.38 270 LYS A CA 1
ATOM 2108 C C . LYS A 1 270 ? -29.548 3.509 20.627 1.00 92.38 270 LYS A C 1
ATOM 2110 O O . LYS A 1 270 ? -30.214 4.024 19.731 1.00 92.38 270 LYS A O 1
ATOM 2115 N N . SER A 1 271 ? -29.842 3.674 21.914 1.00 90.50 271 SER A N 1
ATOM 2116 C CA . SER A 1 271 ? -30.955 4.494 22.408 1.00 90.50 271 SER A CA 1
ATOM 2117 C C . SER A 1 271 ? -30.428 5.838 22.917 1.00 90.50 271 SER A C 1
ATOM 2119 O O . SER A 1 271 ? -30.020 5.988 24.071 1.00 90.50 271 SER A O 1
ATOM 2121 N N . GLY A 1 272 ? -30.396 6.835 22.030 1.00 89.62 272 GLY A N 1
ATOM 2122 C CA . GLY A 1 272 ? -29.831 8.152 22.328 1.00 89.62 272 GLY A CA 1
ATOM 2123 C C . GLY A 1 272 ? -28.319 8.080 22.559 1.00 89.62 272 GLY A C 1
ATOM 2124 O O . GLY A 1 272 ? -27.549 7.856 21.624 1.00 89.62 272 GLY A O 1
ATOM 2125 N N . THR A 1 273 ? -27.887 8.285 23.806 1.00 88.81 273 THR A N 1
ATOM 2126 C CA . THR A 1 273 ? -26.475 8.158 24.212 1.00 88.81 273 THR A CA 1
ATOM 2127 C C . THR A 1 273 ? -26.130 6.778 24.768 1.00 88.81 273 THR A C 1
ATOM 2129 O O . THR A 1 273 ? -24.950 6.496 24.954 1.00 88.81 273 THR A O 1
ATOM 2132 N N . TRP A 1 274 ? -27.116 5.913 25.012 1.00 91.62 274 TRP A N 1
ATOM 2133 C CA . TRP A 1 274 ? -26.909 4.580 25.576 1.00 91.62 274 TRP A CA 1
ATOM 2134 C C . TRP A 1 274 ? -26.717 3.523 24.492 1.00 91.62 274 TRP A C 1
ATOM 2136 O O . TRP A 1 274 ? -27.399 3.554 23.467 1.00 91.62 274 TRP A O 1
ATOM 2146 N N . TYR A 1 275 ? -25.813 2.580 24.752 1.00 93.69 275 TYR A N 1
ATOM 2147 C CA . TYR A 1 275 ? -25.604 1.383 23.943 1.00 93.69 275 TYR A CA 1
ATOM 2148 C C . TYR A 1 275 ? -26.100 0.158 24.716 1.00 93.69 275 TYR A C 1
ATOM 2150 O O . TYR A 1 275 ? -25.785 0.000 25.901 1.00 93.69 275 TYR A O 1
ATOM 2158 N N . THR A 1 276 ? -26.851 -0.704 24.038 1.00 92.25 276 THR A N 1
ATOM 2159 C CA . THR A 1 276 ? -27.459 -1.914 24.597 1.00 92.25 276 THR A CA 1
ATOM 2160 C C . THR A 1 276 ? -27.087 -3.116 23.734 1.00 92.25 276 THR A C 1
ATOM 2162 O O . THR A 1 276 ? -27.212 -3.074 22.512 1.00 92.25 276 THR A O 1
ATOM 2165 N N . TYR A 1 277 ? -26.646 -4.204 24.361 1.00 89.00 277 TYR A N 1
ATOM 2166 C CA . TYR A 1 277 ? -26.346 -5.472 23.700 1.00 89.00 277 TYR A CA 1
ATOM 2167 C C . TYR A 1 277 ? -27.116 -6.598 24.390 1.00 89.00 277 TYR A C 1
ATOM 2169 O O . TYR A 1 277 ? -26.998 -6.761 25.599 1.00 89.00 277 TYR A O 1
ATOM 2177 N N . LYS A 1 278 ? -27.922 -7.369 23.644 1.00 84.31 278 LYS A N 1
ATOM 2178 C CA . LYS A 1 278 ? -28.745 -8.480 24.179 1.00 84.31 278 LYS A CA 1
ATOM 2179 C C . LYS A 1 278 ? -29.538 -8.114 25.453 1.00 84.31 278 LYS A C 1
ATOM 2181 O O . LYS A 1 278 ? -29.601 -8.904 26.390 1.00 84.31 278 LYS A O 1
ATOM 2186 N N . ASN A 1 279 ? -30.147 -6.926 25.477 1.00 85.44 279 ASN A N 1
ATOM 2187 C CA . ASN A 1 279 ? -30.893 -6.351 26.612 1.00 85.44 279 ASN A CA 1
ATOM 2188 C C . ASN A 1 279 ? -30.055 -5.880 27.817 1.00 85.44 279 ASN A C 1
ATOM 2190 O O . ASN A 1 279 ? -30.624 -5.399 28.796 1.00 85.44 279 ASN A O 1
ATOM 2194 N N . GLU A 1 280 ? -28.725 -5.940 27.752 1.00 88.50 280 GLU A N 1
ATOM 2195 C CA . GLU A 1 280 ? -27.833 -5.365 28.760 1.00 88.50 280 GLU A CA 1
ATOM 2196 C C . GLU A 1 280 ? -27.322 -3.992 28.311 1.00 88.50 280 GLU A C 1
ATOM 2198 O O . GLU A 1 280 ? -26.879 -3.812 27.174 1.00 88.50 280 GLU A O 1
ATOM 2203 N N . ARG A 1 281 ? -27.367 -2.998 29.204 1.00 89.50 281 ARG A N 1
ATOM 2204 C CA . ARG A 1 281 ? -26.803 -1.669 28.936 1.00 89.50 281 ARG A CA 1
ATOM 2205 C C . ARG A 1 281 ? -25.287 -1.715 29.099 1.00 89.50 281 ARG A C 1
ATOM 2207 O O . ARG A 1 281 ? -24.785 -1.644 30.215 1.00 89.50 281 ARG A O 1
ATOM 2214 N N . ILE A 1 282 ? -24.574 -1.768 27.978 1.00 89.50 282 ILE A N 1
ATOM 2215 C CA . ILE A 1 282 ? -23.109 -1.893 27.942 1.00 89.50 282 ILE A CA 1
ATOM 2216 C C . ILE A 1 282 ? -22.378 -0.570 28.207 1.00 89.50 282 ILE A C 1
ATOM 2218 O O . ILE A 1 282 ? -21.192 -0.564 28.517 1.00 89.50 282 ILE A O 1
ATOM 2222 N N . GLY A 1 283 ? -23.059 0.574 28.088 1.00 90.19 283 GLY A N 1
ATOM 2223 C CA . GLY A 1 283 ? -22.481 1.854 28.493 1.00 90.19 283 GLY A CA 1
ATOM 2224 C C . GLY A 1 283 ? -23.202 3.089 27.963 1.00 90.19 283 GLY A C 1
ATOM 2225 O O . GLY A 1 283 ? -23.908 3.051 26.952 1.00 90.19 283 GLY A O 1
ATOM 2226 N N . GLN A 1 284 ? -22.986 4.212 28.651 1.00 90.56 284 GLN A N 1
ATOM 2227 C CA . GLN A 1 284 ? -23.411 5.536 28.204 1.00 90.56 284 GLN A CA 1
ATOM 2228 C C . GLN A 1 284 ? -22.275 6.211 27.431 1.00 90.56 284 GLN A C 1
ATOM 2230 O O . GLN A 1 284 ? -21.226 6.524 27.992 1.00 90.56 284 GLN A O 1
ATOM 2235 N N . GLY A 1 285 ? -22.495 6.474 26.149 1.00 89.06 285 GLY A N 1
ATOM 2236 C CA . GLY A 1 285 ? -21.504 7.046 25.249 1.00 89.06 285 GLY A CA 1
ATOM 2237 C C . GLY A 1 285 ? -20.557 5.999 24.662 1.00 89.06 285 GLY A C 1
ATOM 2238 O O . GLY A 1 285 ? -20.369 4.907 25.198 1.00 89.06 285 GLY A O 1
ATOM 2239 N N . ARG A 1 286 ? -19.951 6.355 23.524 1.00 88.12 286 ARG A N 1
ATOM 2240 C CA . ARG A 1 286 ? -19.085 5.465 22.731 1.00 88.12 286 ARG A CA 1
ATOM 2241 C C . ARG A 1 286 ? -17.877 4.970 23.530 1.00 88.12 286 ARG A C 1
ATOM 2243 O O . ARG A 1 286 ? -17.569 3.788 23.483 1.00 88.12 286 ARG A O 1
ATOM 2250 N N . GLU A 1 287 ? -17.225 5.855 24.285 1.00 87.31 287 GLU A N 1
ATOM 2251 C CA . GLU A 1 287 ? -16.015 5.508 25.044 1.00 87.31 287 GLU A CA 1
ATOM 2252 C C . GLU A 1 287 ? -16.283 4.508 26.174 1.00 87.31 287 GLU A C 1
ATOM 2254 O O . GLU A 1 287 ? -15.495 3.588 26.373 1.00 87.31 287 GLU A O 1
ATOM 2259 N N . ASN A 1 288 ? -17.408 4.631 26.883 1.00 89.75 288 ASN A N 1
ATOM 2260 C CA . ASN A 1 288 ? -17.742 3.690 27.954 1.00 89.75 288 ASN A CA 1
ATOM 2261 C C . ASN A 1 288 ? -18.151 2.323 27.391 1.00 89.75 288 ASN A C 1
ATOM 2263 O O . ASN A 1 288 ? -17.683 1.304 27.887 1.00 89.75 288 ASN A O 1
ATOM 2267 N N . ALA A 1 289 ? -18.941 2.295 26.310 1.00 90.75 289 ALA A N 1
ATOM 2268 C CA . ALA A 1 289 ? -19.290 1.046 25.626 1.00 90.75 289 ALA A CA 1
ATOM 2269 C C . ALA A 1 289 ? -18.048 0.338 25.050 1.00 90.75 289 ALA A C 1
ATOM 2271 O O . ALA A 1 289 ? -17.917 -0.882 25.140 1.00 90.75 289 ALA A O 1
ATOM 2272 N N . LYS A 1 290 ? -17.094 1.106 24.507 1.00 90.19 290 LYS A N 1
ATOM 2273 C CA . LYS A 1 290 ? -15.794 0.597 24.056 1.00 90.19 290 LYS A CA 1
ATOM 2274 C C . LYS A 1 290 ? -15.000 -0.025 25.208 1.00 90.19 290 LYS A C 1
ATOM 2276 O O . LYS A 1 290 ? -14.495 -1.130 25.035 1.00 90.19 290 LYS A O 1
ATOM 2281 N N . LYS A 1 291 ? -14.892 0.652 26.358 1.00 89.94 291 LYS A N 1
ATOM 2282 C CA . LYS A 1 291 ? -14.189 0.122 27.542 1.00 89.94 291 LYS A CA 1
ATOM 2283 C C . LYS A 1 291 ? -14.816 -1.177 28.039 1.00 89.94 291 LYS A C 1
ATOM 2285 O O . LYS A 1 291 ? -14.103 -2.156 28.220 1.00 89.94 291 LYS A O 1
ATOM 2290 N N . TRP A 1 292 ? -16.143 -1.225 28.141 1.00 92.38 292 TRP A N 1
ATOM 2291 C CA . TRP A 1 292 ? -16.856 -2.439 28.537 1.00 92.38 292 TRP A CA 1
ATOM 2292 C C . TRP A 1 292 ? -16.574 -3.612 27.585 1.00 92.38 292 TRP A C 1
ATOM 2294 O O . TRP A 1 292 ? -16.334 -4.730 28.031 1.00 92.38 292 TRP A O 1
ATOM 2304 N N . LEU A 1 293 ? -16.524 -3.365 26.269 1.00 89.56 293 LEU A N 1
ATOM 2305 C CA . LEU A 1 293 ? -16.154 -4.383 25.275 1.00 89.56 293 LEU A CA 1
ATOM 2306 C C . LEU A 1 293 ? -14.680 -4.812 25.360 1.00 89.56 293 LEU A C 1
ATOM 2308 O O . LEU A 1 293 ? -14.361 -5.948 25.014 1.00 89.56 293 LEU A O 1
ATOM 2312 N N . GLN A 1 294 ? -13.779 -3.924 25.790 1.00 87.94 294 GLN A N 1
ATOM 2313 C CA . GLN A 1 294 ? -12.376 -4.271 26.043 1.00 87.94 294 GLN A CA 1
ATOM 2314 C C . GLN A 1 294 ? -12.232 -5.161 27.283 1.00 87.94 294 GLN A C 1
ATOM 2316 O O . G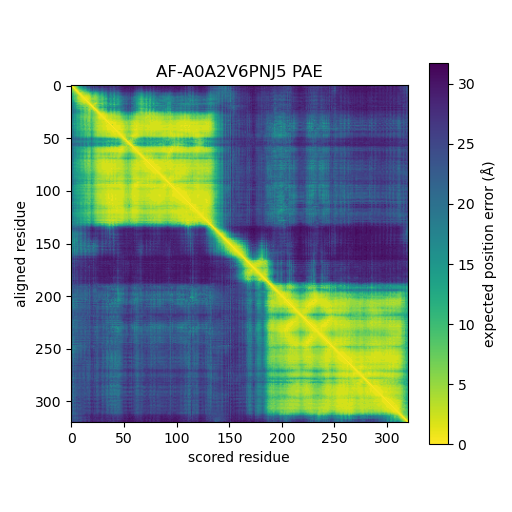LN A 1 294 ? -11.428 -6.088 27.266 1.00 87.94 294 GLN A O 1
ATOM 2321 N N . GLU A 1 295 ? -13.025 -4.912 28.324 1.00 90.25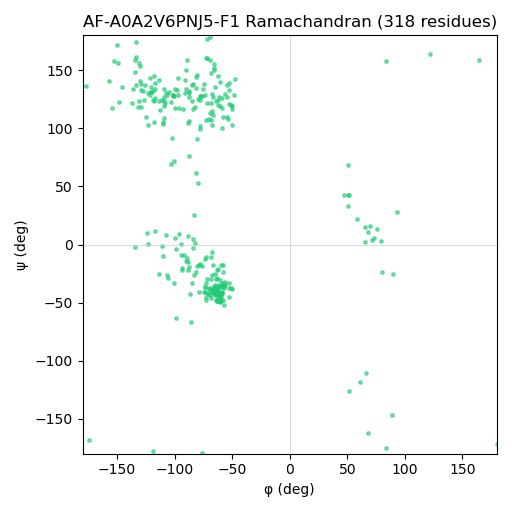 295 GLU A N 1
ATOM 2322 C CA . GLU A 1 295 ? -13.052 -5.717 29.551 1.00 90.25 295 GLU A CA 1
ATOM 2323 C C . GLU A 1 295 ? -13.732 -7.083 29.328 1.00 90.25 295 GLU A C 1
ATOM 2325 O O . GLU A 1 295 ? -13.311 -8.091 29.894 1.00 90.25 295 GLU A O 1
ATOM 2330 N N . ASN A 1 296 ? -14.729 -7.152 28.439 1.00 90.00 296 ASN A N 1
ATOM 2331 C CA . ASN A 1 296 ? -15.498 -8.363 28.136 1.00 90.00 296 ASN A CA 1
ATOM 2332 C C . ASN A 1 296 ? -15.070 -9.016 26.812 1.00 90.00 296 ASN A C 1
ATOM 2334 O O . ASN A 1 296 ? -15.808 -9.047 25.822 1.00 90.00 296 ASN A O 1
ATOM 2338 N N . GLN A 1 297 ? -13.862 -9.580 26.793 1.00 88.06 297 GLN A N 1
ATOM 2339 C CA . GLN A 1 297 ? -13.249 -10.106 25.569 1.00 88.06 297 GLN A CA 1
ATOM 2340 C C . GLN A 1 297 ? -13.999 -11.300 24.943 1.00 88.06 297 GLN A C 1
ATOM 2342 O O . GLN A 1 297 ? -14.002 -11.448 23.720 1.00 88.06 297 GLN A O 1
ATOM 2347 N N . THR A 1 298 ? -14.679 -12.124 25.746 1.00 88.38 298 THR A N 1
ATOM 2348 C CA . THR A 1 298 ? -15.545 -13.216 25.258 1.00 88.38 298 THR A CA 1
ATOM 2349 C C . THR A 1 298 ? -16.712 -12.675 24.434 1.00 88.38 298 THR A C 1
ATOM 2351 O O . THR A 1 298 ? -16.972 -13.147 23.327 1.00 88.38 298 THR A O 1
ATOM 2354 N N . THR A 1 299 ? -17.365 -11.626 24.935 1.00 87.75 299 THR A N 1
ATOM 2355 C CA . THR A 1 299 ? -18.462 -10.936 24.254 1.00 87.75 299 THR A CA 1
ATOM 2356 C C . THR A 1 299 ? -17.995 -10.251 22.974 1.00 87.75 299 THR A C 1
ATOM 2358 O O . THR A 1 299 ? -18.687 -10.314 21.959 1.00 87.75 299 THR A O 1
ATOM 2361 N N . LEU A 1 300 ? -16.806 -9.644 22.990 1.00 87.75 300 LEU A N 1
ATOM 2362 C CA . LEU A 1 300 ? -16.215 -9.018 21.808 1.00 87.75 300 LEU A CA 1
ATOM 2363 C C . LEU A 1 300 ? -16.010 -10.026 20.663 1.00 87.75 300 LEU A C 1
ATOM 2365 O O . LEU A 1 300 ? -16.299 -9.707 19.511 1.00 87.75 300 LEU A O 1
ATOM 2369 N N . ILE A 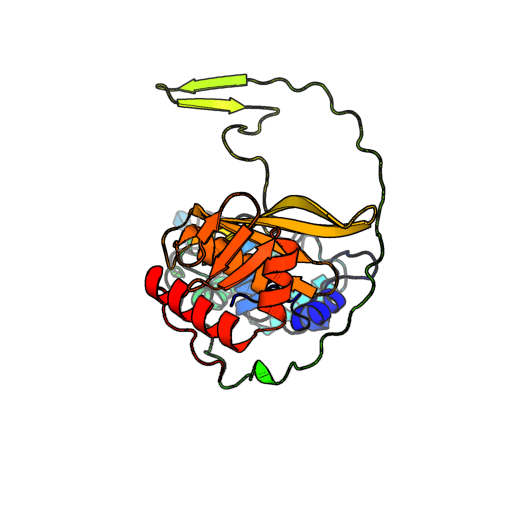1 301 ? -15.528 -11.235 20.972 1.00 87.62 301 ILE A N 1
ATOM 2370 C CA . ILE A 1 301 ? -15.300 -12.301 19.982 1.00 87.62 301 ILE A CA 1
ATOM 2371 C C . ILE A 1 301 ? -16.629 -12.853 19.443 1.00 87.62 301 ILE A C 1
ATOM 2373 O O . ILE A 1 301 ? -16.761 -13.044 18.232 1.00 87.62 301 ILE A O 1
ATOM 2377 N N . ASP A 1 302 ? -17.623 -13.074 20.312 1.00 88.19 302 ASP A N 1
ATOM 2378 C CA . ASP A 1 302 ? -18.981 -13.487 19.910 1.00 88.19 302 ASP A CA 1
ATOM 2379 C C . ASP A 1 302 ? -19.599 -12.466 18.944 1.00 88.19 302 ASP A C 1
ATOM 2381 O O . ASP A 1 302 ? -20.085 -12.815 17.867 1.00 88.19 302 ASP A O 1
ATOM 2385 N N . LEU A 1 303 ? -19.516 -11.182 19.297 1.00 88.44 303 LEU A N 1
ATOM 2386 C CA . LEU A 1 303 ? -20.043 -10.095 18.484 1.00 88.44 303 LEU A CA 1
ATOM 2387 C C . LEU A 1 303 ? -19.302 -9.966 17.145 1.00 88.44 303 LEU A C 1
ATOM 2389 O O . LEU A 1 303 ? -19.939 -9.831 16.105 1.00 88.44 303 LEU A O 1
ATOM 2393 N N . GLU A 1 304 ? -17.971 -10.057 17.142 1.00 87.25 304 GLU A N 1
ATOM 2394 C CA . GLU A 1 304 ? -17.178 -10.051 15.908 1.00 87.25 304 GLU A CA 1
ATOM 2395 C C . GLU A 1 304 ? -17.565 -11.203 14.972 1.00 87.25 304 GLU A C 1
ATOM 2397 O O . GLU A 1 304 ? -17.667 -11.003 13.761 1.00 87.25 304 GLU A O 1
ATOM 2402 N N . THR A 1 305 ? -17.786 -12.397 15.523 1.00 87.75 305 THR A N 1
ATOM 2403 C CA . THR A 1 305 ? -18.182 -13.577 14.744 1.00 87.75 305 THR A CA 1
ATOM 2404 C C . THR A 1 305 ? -19.529 -13.336 14.068 1.00 87.75 305 THR A C 1
ATOM 2406 O O . THR A 1 305 ? -19.633 -13.463 12.849 1.00 87.75 305 THR A O 1
ATOM 2409 N N . LYS A 1 306 ? -20.515 -12.845 14.825 1.00 87.75 306 LYS A N 1
ATOM 2410 C CA . LYS A 1 306 ? -21.849 -12.503 14.308 1.00 87.75 306 LYS A CA 1
ATOM 2411 C C . LYS A 1 306 ? -21.825 -11.402 13.257 1.00 87.75 306 LYS A C 1
ATOM 2413 O O . LYS A 1 306 ? -22.514 -11.506 12.248 1.00 87.75 306 LYS A O 1
ATOM 2418 N N . ILE A 1 307 ? -21.013 -10.362 13.454 1.00 88.50 307 ILE A N 1
ATOM 2419 C CA . ILE A 1 307 ? -20.840 -9.288 12.463 1.00 88.50 307 ILE A CA 1
ATOM 2420 C C . ILE A 1 307 ? -20.282 -9.858 11.156 1.00 88.50 307 ILE A C 1
ATOM 2422 O O . ILE A 1 307 ? -20.741 -9.502 10.073 1.00 88.50 307 ILE A O 1
ATOM 2426 N N . ARG A 1 308 ? -19.288 -10.748 11.229 1.00 85.06 308 ARG A N 1
ATOM 2427 C CA . ARG A 1 308 ? -18.696 -11.359 10.031 1.00 85.06 308 ARG A CA 1
ATOM 2428 C C . ARG A 1 308 ? -19.681 -12.268 9.306 1.00 85.06 308 ARG A C 1
ATOM 2430 O O . ARG A 1 308 ? -19.725 -12.215 8.080 1.00 85.06 308 ARG A O 1
ATOM 2437 N N . GLU A 1 309 ? -20.468 -13.046 10.044 1.00 86.69 309 GLU A N 1
ATOM 2438 C CA . GLU A 1 309 ? -21.545 -13.874 9.492 1.00 86.69 309 GLU A CA 1
ATOM 2439 C C . GLU A 1 309 ? -22.602 -13.015 8.789 1.00 86.69 309 GLU A C 1
ATOM 2441 O O . GLU A 1 309 ? -22.903 -13.263 7.623 1.00 86.69 309 GLU A O 1
ATOM 2446 N N . ALA A 1 310 ? -23.083 -11.949 9.438 1.00 85.38 310 ALA A N 1
ATOM 2447 C CA . ALA A 1 310 ? -24.030 -11.000 8.848 1.00 85.38 310 ALA A CA 1
ATOM 2448 C C . ALA A 1 310 ? -23.493 -10.365 7.551 1.00 85.38 310 ALA A C 1
ATOM 2450 O O . ALA A 1 310 ? -24.224 -10.195 6.575 1.00 85.38 310 ALA A O 1
ATOM 2451 N N . LEU A 1 311 ? -22.190 -10.077 7.504 1.00 83.06 311 LEU A N 1
ATOM 2452 C CA . LEU A 1 311 ? -21.516 -9.514 6.334 1.00 83.06 311 LEU A CA 1
ATOM 2453 C C . LEU A 1 311 ? -21.091 -10.563 5.286 1.00 83.06 311 LEU A C 1
ATOM 2455 O O . LEU A 1 311 ? -20.438 -10.201 4.303 1.00 83.06 311 LEU A O 1
ATOM 2459 N N . ASN A 1 312 ? -21.437 -11.845 5.471 1.00 82.94 312 ASN A N 1
ATOM 2460 C CA . ASN A 1 312 ? -20.998 -12.972 4.635 1.00 82.94 312 ASN A CA 1
ATOM 2461 C C . ASN A 1 312 ? -19.471 -13.016 4.423 1.00 82.94 312 ASN A C 1
ATOM 2463 O O . ASN A 1 312 ? -18.965 -13.400 3.363 1.00 82.94 312 ASN A O 1
ATOM 2467 N N . LEU A 1 313 ? -18.711 -12.589 5.429 1.00 77.19 313 LEU A N 1
ATOM 2468 C CA . LEU A 1 313 ? -17.257 -12.632 5.413 1.00 77.19 313 LEU A CA 1
ATOM 2469 C C . LEU A 1 313 ? -16.798 -14.013 5.880 1.00 77.19 313 LEU A C 1
ATOM 2471 O O . LEU A 1 313 ? -17.319 -14.556 6.852 1.00 77.19 313 LEU A O 1
ATOM 2475 N N . ARG A 1 314 ? -15.791 -14.585 5.205 1.00 64.62 314 ARG A N 1
ATOM 2476 C CA . ARG A 1 314 ? -15.185 -15.852 5.644 1.00 64.62 314 ARG A CA 1
ATOM 2477 C C . ARG A 1 314 ? -14.766 -15.742 7.113 1.00 64.62 314 ARG A C 1
ATOM 2479 O O . ARG A 1 314 ? -14.193 -14.724 7.521 1.00 64.62 314 ARG A O 1
ATOM 2486 N N . ALA A 1 315 ? -15.013 -16.811 7.871 1.00 53.94 315 ALA A N 1
ATOM 2487 C CA . ALA A 1 315 ? -14.497 -16.959 9.225 1.00 53.94 315 ALA A CA 1
ATOM 2488 C C . ALA A 1 315 ? -12.995 -16.623 9.236 1.00 53.94 315 ALA A C 1
ATOM 2490 O O . ALA A 1 315 ? -12.304 -16.925 8.251 1.00 53.94 315 ALA A O 1
ATOM 2491 N N . PRO A 1 316 ? -12.479 -15.959 10.291 1.00 48.00 316 PRO A N 1
ATOM 2492 C CA . PRO A 1 316 ? -11.042 -15.768 10.409 1.00 48.00 316 PRO A CA 1
ATOM 2493 C C . PRO A 1 316 ? -10.394 -17.136 10.232 1.00 48.00 316 PRO A C 1
ATOM 2495 O O . PRO A 1 316 ? -10.691 -18.050 10.998 1.00 48.00 316 PRO A O 1
ATOM 2498 N N . ALA A 1 317 ? -9.538 -17.286 9.218 1.00 44.75 317 ALA A N 1
ATOM 2499 C CA . ALA A 1 317 ? -8.619 -18.407 9.222 1.00 44.75 317 ALA A CA 1
ATOM 2500 C C . ALA A 1 317 ? -7.922 -18.340 10.581 1.00 44.75 317 ALA A C 1
ATOM 2502 O O . ALA A 1 317 ? -7.368 -17.289 10.924 1.00 44.75 317 ALA A O 1
ATOM 2503 N N . SER A 1 318 ? -8.050 -19.401 11.380 1.00 33.41 318 SER A N 1
ATOM 2504 C CA . SER A 1 318 ? -7.277 -19.536 12.606 1.00 33.41 318 SER A CA 1
ATOM 2505 C C . SER A 1 318 ? -5.833 -19.268 12.211 1.00 33.41 318 SER A C 1
ATOM 2507 O O . SER A 1 318 ? -5.318 -19.964 11.332 1.00 33.41 318 SER A O 1
ATOM 2509 N N . LEU A 1 319 ? -5.242 -18.209 12.764 1.00 33.62 319 LEU A N 1
ATOM 2510 C CA . LEU A 1 319 ? -3.820 -17.939 12.610 1.00 33.62 319 LEU A CA 1
ATOM 2511 C C . LEU A 1 319 ? -3.121 -19.179 13.175 1.00 33.62 319 LEU A C 1
ATOM 2513 O O . LEU A 1 319 ? -3.144 -19.382 14.387 1.00 33.62 319 LEU A O 1
ATOM 2517 N N . LYS A 1 320 ? -2.677 -20.065 12.282 1.00 28.86 320 LYS A N 1
ATOM 2518 C CA . LYS A 1 320 ? -1.749 -21.137 12.619 1.00 28.86 320 LYS A CA 1
ATOM 2519 C C . LYS A 1 320 ? -0.376 -20.513 12.752 1.00 28.86 320 LYS A C 1
ATOM 2521 O O . LYS A 1 320 ? -0.076 -19.651 11.893 1.00 28.86 320 LYS A O 1
#

Sequence (320 aa):
GFDTLTMPVLADLCAEVYDSERRRPAPASVLDRLDARGIAVWYGDDGTFAGSYARWGKGKAALYNKSLTGEARARVMATFERLGIGRPRDDGRGFWFNSDQTAALHALIAPFVHPAVDYKLHPSRRGRFAWHPVEAAETDLAERRVLRAVPARIVKRYVKPQTRGMNRFDLEVEGNHTYLADGVVVHNSPETTSGGRALKFYASIRMDVRRTETIKQGTESVGVRTKVKVVKNKLAPPFREAEFDVIYGEGISKAATVLDAGVEQGLIEKSGTWYTYKNERIGQGRENAKKWLQENQTTLIDLETKIREALNLRAPASLK

pLDDT: mean 76.05, std 17.99, range [25.81, 94.56]